Protein 1YN3 (pdb70)

Nearest PDB structures (foldseek):
  1yn3-assembly2_B  TM=1.005E+00  e=3.819E-18  Staphylococcus aureus
  8d7k-assembly4_K  TM=9.536E-01  e=2.799E-15  Staphylococcus aureus subsp. aureus Mu50
  9atk-assembly1_C  TM=9.384E-01  e=5.227E-13  Staphylococcus aureus subsp. aureus Mu50
  9asx-assembly1_C  TM=9.228E-01  e=2.310E-12  Staphylococcus aureus subsp. aureus Mu50
  8g25-assembly2_D  TM=9.488E-01  e=4.785E-11  Staphylococcus aureus subsp. aureus Mu50

CATH classification: 3.10.20.120

Foldseek 3Di:
DDWAWEWEAEPVDDDIDIGTFDDDAFFWDFVVRVLVSVQVCCCVVPVQHPVNLCVFPFWWKKWAFPVGDIDIGTSVDPDGDPGTDTPNRTHHMYIYTD/DDWAWEWEAEVPDPDIDIGTFDDDAFDKAFVVRVLVSVQVCCCVVPVQHVVNLVVFPFWWKKWAFPVGDIDIGTSVDPDGDPDIDTPNRTHHMYIYTD

InterPro domains:
  IPR005298 MAP domain [PF03642] (51-138)
  IPR005298 MAP domain [PF03642] (160-247)
  IPR005298 MAP domain [PF03642] (269-356)
  IPR005298 MAP domain [PF03642] (374-461)
  IPR005298 MAP domain [PS51223] (45-153)
  IPR005298 MAP domain [PS51223] (154-263)
  IPR005298 MAP domain [PS51223] (264-372)
  IPR005298 MAP domain [PS51223] (373-476)

Solvent-accessible surface area: 11565 Å² total; per-residue (Å²): 70,30,83,4,57,7,43,0,51,22,127,72,43,120,132,69,31,144,47,81,10,87,10,94,142,105,82,100,14,28,4,112,77,0,13,42,67,0,44,68,20,0,96,87,49,76,49,17,44,58,78,57,3,153,143,9,188,108,0,54,0,14,0,29,26,134,121,67,75,144,80,79,26,79,5,95,43,57,156,74,61,110,56,114,18,32,1,32,74,6,128,26,0,54,0,43,10,68,75,30,84,4,57,7,41,1,53,26,111,77,52,113,138,72,31,143,47,82,10,94,10,95,135,104,80,98,16,30,8,112,76,0,11,43,66,0,44,67,19,0,95,87,50,80,48,17,46,65,76,57,3,155,143,18,188,83,0,62,0,16,0,31,24,135,123,70,76,139,74,75,28,78,6,95,42,56,154,73,62,104,92,115,21,29,2,32,74,6,128,27,1,54,0,39,10,82

Radius of gyration: 40.68 Å; Cα contacts (8 Å, |Δi|>4): 353; chains: 2; bounding box: 58×44×102 Å

Structure (mmCIF, N/CA/C/O backbone):
data_1YN3
#
_entry.id   1YN3
#
_cell.length_a   64.116
_cell.length_b   64.116
_cell.length_c   141.706
_cell.angle_alpha   90
_cell.angle_beta   90
_cell.angle_gamma   120
#
_symmetry.space_group_name_H-M   'H 3'
#
loop_
_entity.id
_entity.type
_entity.pdbx_description
1 polymer 'truncated cell surface protein map-w'
2 water water
#
loop_
_atom_site.group_PDB
_atom_site.id
_atom_site.type_symbol
_atom_site.label_atom_id
_atom_site.label_alt_id
_atom_site.label_comp_id
_atom_site.label_asym_id
_atom_site.label_entity_id
_atom_site.label_seq_id
_atom_site.pdbx_PDB_ins_code
_atom_site.Cartn_x
_atom_site.Cartn_y
_atom_site.Cartn_z
_atom_site.occupancy
_atom_site.B_iso_or_equiv
_atom_site.auth_seq_id
_atom_site.auth_comp_id
_atom_site.auth_asym_id
_atom_site.auth_atom_id
_atom_site.pdbx_PDB_model_num
ATOM 1 N N . GLY A 1 1 ? 40.348 -0.389 4.786 1.00 17.68 157 GLY A N 1
ATOM 2 C CA . GLY A 1 1 ? 41.476 -1.319 4.504 1.00 15.40 157 GLY A CA 1
ATOM 3 C C . GLY A 1 1 ? 42.725 -0.956 5.283 1.00 16.10 157 GLY A C 1
ATOM 4 O O . GLY A 1 1 ? 43.138 -1.674 6.198 1.00 15.91 157 GLY A O 1
ATOM 5 N N . SER A 1 2 ? 43.337 0.162 4.911 1.00 13.33 158 SE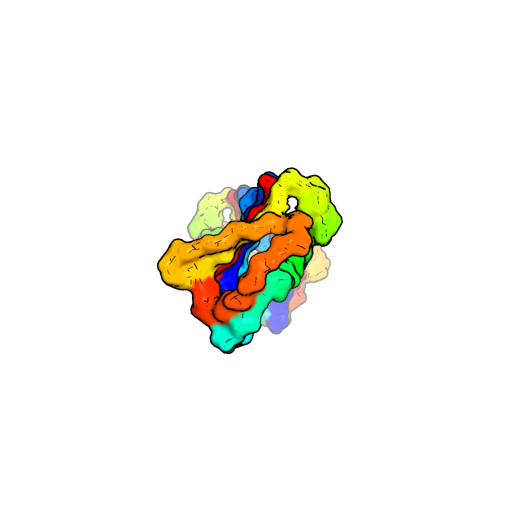R A N 1
ATOM 6 C CA . SER A 1 2 ? 44.533 0.636 5.582 1.00 14.31 158 SER A CA 1
ATOM 7 C C . SER A 1 2 ? 44.396 2.123 5.848 1.00 12.73 158 SER A C 1
ATOM 8 O O . SER A 1 2 ? 43.710 2.845 5.122 1.00 13.21 158 SER A O 1
ATOM 11 N N . THR A 1 3 ? 45.066 2.572 6.896 1.00 12.75 159 THR A N 1
ATOM 12 C CA . THR A 1 3 ? 45.033 3.961 7.303 1.00 13.49 159 THR A CA 1
ATOM 13 C C . THR A 1 3 ? 46.347 4.662 6.946 1.00 11.98 159 THR A C 1
ATOM 14 O O . THR A 1 3 ? 47.424 4.180 7.285 1.00 12.73 159 THR A O 1
ATOM 18 N N . VAL A 1 4 ? 46.253 5.793 6.250 1.00 8.96 160 VAL A N 1
ATOM 19 C CA . VAL A 1 4 ? 47.436 6.560 5.860 1.00 8.03 160 VAL A CA 1
ATOM 20 C C . VAL A 1 4 ? 47.397 7.914 6.560 1.00 7.98 160 VAL A C 1
ATOM 21 O O . VAL A 1 4 ? 46.494 8.723 6.330 1.00 7.58 160 VAL A O 1
ATOM 25 N N . PRO A 1 5 ? 48.385 8.181 7.427 1.00 6.74 161 PRO A N 1
ATOM 26 C CA . PRO A 1 5 ? 48.405 9.456 8.143 1.00 8.32 161 PRO A CA 1
ATOM 27 C C . PRO A 1 5 ? 48.756 10.629 7.238 1.00 7.09 161 PRO A C 1
ATOM 28 O O . PRO A 1 5 ? 49.546 10.490 6.305 1.00 8.01 161 PRO A O 1
ATOM 32 N N . TYR A 1 6 ? 48.147 11.781 7.498 1.00 7.06 162 TYR A N 1
ATOM 33 C CA . TYR A 1 6 ? 48.429 12.961 6.695 1.00 8.09 162 TYR A CA 1
ATOM 34 C C . TYR A 1 6 ? 48.340 14.233 7.509 1.00 7.65 162 TYR A C 1
ATOM 35 O O . TYR A 1 6 ? 47.722 14.271 8.577 1.00 8.07 162 TYR A O 1
ATOM 44 N N . THR A 1 7 ? 48.986 15.269 6.994 1.00 8.35 163 THR A N 1
ATOM 45 C CA . THR A 1 7 ? 48.953 16.574 7.620 1.00 8.45 163 THR A CA 1
ATOM 46 C C . THR A 1 7 ? 48.526 17.576 6.566 1.00 8.21 163 THR A C 1
ATOM 47 O O . THR A 1 7 ? 48.693 17.343 5.364 1.00 8.38 163 THR A O 1
ATOM 51 N N . ILE A 1 8 ? 47.943 18.674 7.019 1.00 9.61 164 ILE A N 1
ATOM 52 C CA . ILE A 1 8 ? 47.568 19.753 6.125 1.00 9.01 164 ILE A CA 1
ATOM 53 C C . ILE A 1 8 ? 48.142 20.987 6.792 1.00 9.33 164 ILE A C 1
ATOM 54 O O . ILE A 1 8 ? 47.825 21.285 7.949 1.00 9.40 164 ILE A O 1
ATOM 59 N N . THR A 1 9 ? 49.015 21.675 6.070 1.00 11.82 165 THR A N 1
ATOM 60 C CA . THR A 1 9 ? 49.647 22.883 6.563 1.00 14.01 165 THR A CA 1
ATOM 61 C C . THR A 1 9 ? 49.252 24.017 5.630 1.00 15.49 165 THR A C 1
ATOM 62 O O . THR A 1 9 ? 49.364 23.894 4.409 1.00 14.78 165 THR A O 1
ATOM 66 N N . VAL A 1 10 ? 48.771 25.112 6.205 1.00 17.45 166 VAL A N 1
ATOM 67 C CA . VAL A 1 10 ? 48.364 26.268 5.421 1.00 21.06 166 VAL A CA 1
ATOM 68 C C . VAL A 1 10 ? 49.047 27.482 6.033 1.00 24.15 166 VAL A C 1
ATOM 69 O O . VAL A 1 10 ? 48.999 27.677 7.247 1.00 24.97 166 VAL A O 1
ATOM 73 N N . ASN A 1 11 ? 49.695 28.291 5.201 1.00 27.72 167 ASN A N 1
ATOM 74 C CA . ASN A 1 11 ? 50.394 29.474 5.698 1.00 31.34 167 ASN A CA 1
ATOM 75 C C . ASN A 1 11 ? 49.443 30.422 6.423 1.00 33.24 167 ASN A C 1
ATOM 76 O O . ASN A 1 11 ? 49.879 31.260 7.214 1.00 34.82 167 ASN A O 1
ATOM 81 N N . GLY A 1 12 ? 48.146 30.280 6.165 1.00 34.77 168 GLY A N 1
ATOM 82 C CA . GLY A 1 12 ? 47.173 31.142 6.813 1.00 35.64 168 GLY A CA 1
ATOM 83 C C . GLY A 1 12 ? 46.583 30.563 8.089 1.00 36.23 168 GLY A C 1
ATOM 84 O O . GLY A 1 12 ? 45.487 30.945 8.497 1.00 37.34 168 GLY A O 1
ATOM 85 N N . THR A 1 13 ? 47.303 29.646 8.729 1.00 36.29 169 THR A N 1
ATOM 86 C CA . THR A 1 13 ? 46.825 29.031 9.965 1.00 35.44 169 THR A CA 1
ATOM 87 C C . THR A 1 13 ? 47.949 28.372 10.767 1.00 34.47 169 THR A C 1
ATOM 88 O O . THR A 1 13 ? 48.739 27.594 10.234 1.00 33.92 169 THR A O 1
ATOM 92 N N . SER A 1 14 ? 48.014 28.696 12.055 1.00 33.13 170 SER A N 1
ATOM 93 C CA . SER A 1 14 ? 49.041 28.152 12.938 1.00 32.16 170 SER A CA 1
ATOM 94 C C . SER A 1 14 ? 48.829 26.671 13.240 1.00 30.20 170 SER A C 1
ATOM 95 O O . SER A 1 14 ? 49.776 25.884 13.213 1.00 30.35 170 SER A O 1
ATOM 98 N N . GLN A 1 15 ? 47.587 26.298 13.529 1.00 28.35 171 GLN A N 1
ATOM 99 C CA . GLN A 1 15 ? 47.264 24.915 13.853 1.00 26.45 171 GLN A CA 1
ATOM 100 C C . GLN A 1 15 ? 47.142 24.049 12.606 1.00 23.92 171 GLN A C 1
ATOM 101 O O . GLN A 1 15 ? 46.329 24.321 11.730 1.00 23.70 171 GLN A O 1
ATOM 107 N N . ASN A 1 16 ? 47.948 22.995 12.542 1.00 21.19 172 ASN A N 1
ATOM 108 C CA . ASN A 1 16 ? 47.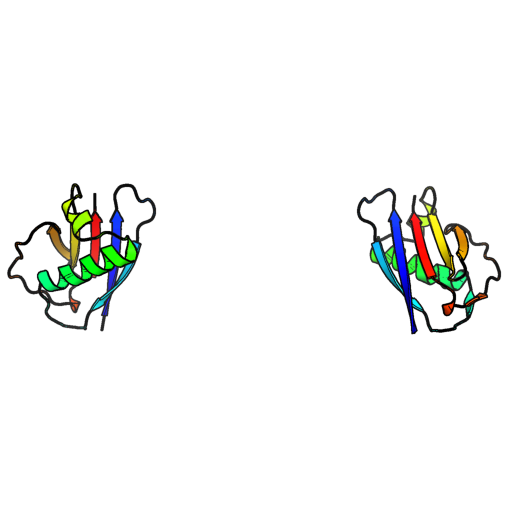924 22.081 11.404 1.00 18.94 172 ASN A CA 1
ATOM 109 C C . ASN A 1 16 ? 46.959 20.924 11.630 1.00 17.46 172 ASN A C 1
ATOM 110 O O . ASN A 1 16 ? 46.636 20.578 12.767 1.00 18.53 172 ASN A O 1
ATOM 115 N N . ILE A 1 17 ? 46.504 20.331 10.532 1.00 12.36 173 ILE A N 1
ATOM 116 C CA . ILE A 1 17 ? 45.604 19.184 10.580 1.00 11.23 173 ILE A CA 1
ATOM 117 C C . ILE A 1 17 ? 46.468 17.927 10.642 1.00 9.21 173 ILE A C 1
ATOM 118 O O . ILE A 1 17 ? 47.500 17.845 9.984 1.00 9.13 173 ILE A O 1
ATOM 123 N N . LEU A 1 18 ? 46.052 16.967 11.460 1.00 9.54 174 LEU A N 1
ATOM 124 C CA . LEU A 1 18 ? 46.750 15.692 11.607 1.00 8.36 174 LEU A CA 1
ATOM 125 C C . LEU A 1 18 ? 45.646 14.649 11.689 1.00 8.04 174 LEU A C 1
ATOM 126 O O . LEU A 1 18 ? 44.893 14.604 12.666 1.00 8.62 174 LEU A O 1
ATOM 131 N N . SER A 1 19 ? 45.544 13.815 10.660 1.00 8.74 175 SER A N 1
ATOM 132 C CA . SER A 1 19 ? 44.487 12.818 10.611 1.00 8.54 175 SER A CA 1
ATOM 133 C C . SER A 1 19 ? 44.893 11.610 9.774 1.00 7.56 175 SER A C 1
ATOM 134 O O . SER A 1 19 ? 46.066 11.416 9.475 1.00 7.86 175 SER A O 1
ATOM 137 N N . ASN A 1 20 ? 43.908 10.797 9.411 1.00 7.84 176 ASN A N 1
ATOM 138 C CA . ASN A 1 20 ? 44.141 9.602 8.612 1.00 8.60 176 ASN A CA 1
ATOM 139 C C . ASN A 1 20 ? 43.184 9.485 7.436 1.00 9.22 176 ASN A C 1
ATOM 140 O O . ASN A 1 20 ? 41.994 9.791 7.558 1.00 8.93 176 ASN A O 1
ATOM 145 N N . LEU A 1 21 ? 43.725 9.032 6.308 1.00 8.89 177 LEU A N 1
ATOM 146 C CA . LEU A 1 21 ? 42.957 8.794 5.093 1.00 9.20 177 LEU A CA 1
ATOM 147 C C . LEU A 1 21 ? 42.790 7.287 5.033 1.00 8.98 177 LEU A C 1
ATOM 148 O O . LEU A 1 21 ? 43.693 6.549 5.420 1.00 13.45 177 LEU A O 1
ATOM 153 N N . THR A 1 22 ? 41.646 6.822 4.550 1.00 8.62 178 THR A N 1
ATOM 154 C CA . THR A 1 22 ? 41.414 5.390 4.437 1.00 8.79 178 THR A CA 1
ATOM 155 C C . THR A 1 22 ? 41.517 4.951 2.987 1.00 8.16 178 THR A C 1
ATOM 156 O O . THR A 1 22 ? 40.969 5.601 2.096 1.00 9.63 178 THR A O 1
ATOM 160 N N . PHE A 1 23 ? 42.243 3.860 2.762 1.00 8.16 179 PHE A N 1
ATOM 161 C CA . PHE A 1 23 ? 42.406 3.285 1.431 1.00 9.16 179 PHE A CA 1
ATOM 162 C C . PHE A 1 23 ? 42.069 1.805 1.512 1.00 10.08 179 PHE A C 1
ATOM 163 O O . PHE A 1 23 ? 42.098 1.212 2.591 1.00 9.89 179 PHE A O 1
ATOM 171 N N . ASN A 1 24 ? 41.736 1.209 0.373 1.00 11.39 180 ASN A N 1
ATOM 172 C CA . ASN A 1 24 ? 41.483 -0.222 0.336 1.00 12.04 180 ASN A CA 1
ATOM 173 C C . ASN A 1 24 ? 42.893 -0.802 0.351 1.00 12.17 180 ASN A C 1
ATOM 174 O O . ASN A 1 24 ? 43.799 -0.248 -0.273 1.00 14.01 180 ASN A O 1
ATOM 179 N N . LYS A 1 25 ? 43.089 -1.902 1.065 1.00 13.10 181 LYS A N 1
ATOM 180 C CA . LYS A 1 25 ? 44.406 -2.513 1.151 1.00 14.22 181 LYS A CA 1
ATOM 181 C C . LYS A 1 25 ? 44.855 -3.118 -0.178 1.00 13.74 181 LYS A C 1
ATOM 182 O O . LYS A 1 25 ? 44.059 -3.721 -0.900 1.00 14.96 181 LYS A O 1
ATOM 188 N N . ASN A 1 26 ? 46.131 -2.928 -0.504 1.00 14.28 182 ASN A N 1
ATOM 189 C CA . ASN A 1 26 ? 46.721 -3.477 -1.722 1.00 15.64 182 ASN A CA 1
ATOM 190 C C . ASN A 1 26 ? 45.933 -3.185 -3.003 1.00 15.48 182 ASN A C 1
ATOM 191 O O . ASN A 1 26 ? 45.684 -4.081 -3.811 1.00 17.63 182 ASN A O 1
ATOM 196 N N . GLN A 1 27 ? 45.549 -1.928 -3.193 1.00 12.89 183 GLN A N 1
ATOM 197 C CA . GLN A 1 27 ? 44.800 -1.542 -4.383 1.00 12.72 183 GLN A CA 1
ATOM 198 C C . GLN A 1 27 ? 45.581 -0.542 -5.219 1.00 11.87 183 GLN A C 1
ATOM 199 O O . GLN A 1 27 ? 46.148 0.415 -4.695 1.00 11.66 183 GLN A O 1
ATOM 205 N N . ASN A 1 28 ? 45.617 -0.770 -6.525 1.00 12.23 184 ASN A N 1
ATOM 206 C CA . ASN A 1 28 ? 46.318 0.138 -7.411 1.00 11.88 184 ASN A CA 1
ATOM 207 C C . ASN A 1 28 ? 45.422 1.334 -7.684 1.00 12.92 184 ASN A C 1
ATOM 208 O O . ASN A 1 28 ? 44.246 1.176 -8.020 1.00 14.32 184 ASN A O 1
ATOM 213 N N . ILE A 1 29 ? 45.977 2.529 -7.516 1.00 10.13 185 ILE A N 1
ATOM 214 C CA . ILE A 1 29 ? 45.229 3.759 -7.739 1.00 11.70 185 ILE A CA 1
ATOM 215 C C . ILE A 1 29 ? 46.044 4.730 -8.577 1.00 10.50 185 ILE A C 1
ATOM 216 O O . ILE A 1 29 ? 47.270 4.649 -8.631 1.00 11.12 185 ILE A O 1
ATOM 221 N N . SER A 1 30 ? 45.359 5.655 -9.234 1.00 10.61 186 SER A N 1
ATOM 222 C CA . SER A 1 30 ? 46.039 6.640 -10.061 1.00 10.19 186 SER A CA 1
ATOM 223 C C . SER A 1 30 ? 46.252 7.911 -9.255 1.00 9.65 186 SER A C 1
ATOM 224 O O . SER A 1 30 ? 45.701 8.063 -8.158 1.00 10.06 186 SER A O 1
ATOM 227 N N . TYR A 1 31 ? 47.052 8.828 -9.791 1.00 10.48 187 TYR A N 1
ATOM 228 C CA . TYR A 1 31 ? 47.266 10.085 -9.098 1.00 9.87 187 TYR A CA 1
ATOM 229 C C . TYR A 1 31 ? 46.009 10.936 -9.203 1.00 11.03 187 TYR A C 1
ATOM 230 O O . TYR A 1 31 ? 45.790 11.824 -8.378 1.00 10.05 187 TYR A O 1
ATOM 239 N N . LYS A 1 32 ? 45.170 10.665 -10.202 1.00 11.13 188 LYS A N 1
ATOM 240 C CA . LYS A 1 32 ? 43.921 11.403 -10.317 1.00 12.51 188 LYS A CA 1
ATOM 241 C C . LYS A 1 32 ? 43.040 10.933 -9.154 1.00 11.71 188 LYS A C 1
ATOM 242 O O . LYS A 1 32 ? 42.338 11.733 -8.530 1.00 12.50 188 LYS A O 1
ATOM 248 N N . ASP A 1 33 ? 43.088 9.635 -8.852 1.00 11.62 189 ASP A N 1
ATOM 249 C CA . ASP A 1 33 ? 42.309 9.097 -7.733 1.00 11.49 189 ASP A CA 1
ATOM 250 C C . ASP A 1 33 ? 42.782 9.740 -6.436 1.00 10.92 189 ASP A C 1
ATOM 251 O O . ASP A 1 33 ? 41.980 10.211 -5.623 1.00 11.02 189 ASP A O 1
ATOM 256 N N . LEU A 1 34 ? 44.097 9.740 -6.240 1.00 10.23 190 LEU A N 1
ATOM 257 C CA . LEU A 1 34 ? 44.676 10.306 -5.033 1.00 9.61 190 LEU A CA 1
ATOM 258 C C . LEU A 1 34 ? 44.300 11.778 -4.887 1.00 9.49 190 LEU A C 1
ATOM 259 O O . LEU A 1 34 ? 44.045 12.246 -3.775 1.00 10.81 190 LEU A O 1
ATOM 264 N N . GLU A 1 35 ? 44.257 12.502 -6.004 1.00 9.87 191 GLU A N 1
ATOM 265 C CA . GLU A 1 35 ? 43.880 13.912 -5.977 1.00 9.58 191 GLU A CA 1
ATOM 266 C C . GLU A 1 35 ? 42.492 14.091 -5.3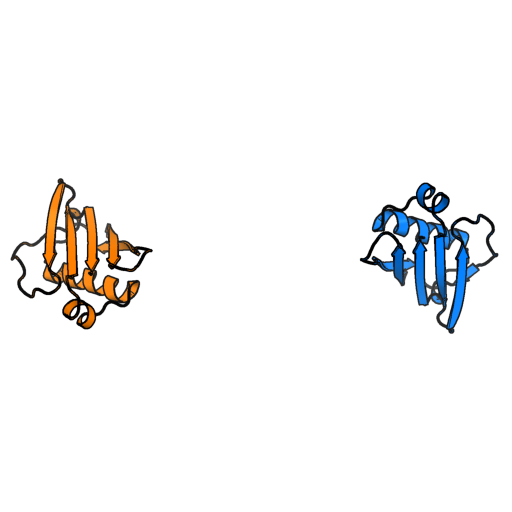67 1.00 8.75 191 GLU A C 1
ATOM 267 O O . GLU A 1 35 ? 42.282 14.995 -4.567 1.00 8.93 191 GLU A O 1
ATOM 273 N N . GLY A 1 36 ? 41.550 13.239 -5.759 1.00 8.46 192 GLY A N 1
ATOM 274 C CA . GLY A 1 36 ? 40.197 13.341 -5.239 1.00 7.60 192 GLY A CA 1
ATOM 275 C C . GLY A 1 36 ? 40.138 13.186 -3.733 1.00 7.52 192 GLY A C 1
ATOM 276 O O . GLY A 1 36 ? 39.376 13.876 -3.056 1.00 8.53 192 GLY A O 1
ATOM 277 N N . LYS A 1 37 ? 40.937 12.266 -3.206 1.00 7.30 193 LYS A N 1
ATOM 278 C CA . LYS A 1 37 ? 40.962 12.037 -1.775 1.00 7.31 193 LYS A CA 1
ATOM 279 C C . LYS A 1 37 ? 41.622 13.215 -1.065 1.00 6.83 193 LYS A C 1
ATOM 280 O O . LYS A 1 37 ? 41.134 13.670 -0.034 1.00 8.26 193 LYS A O 1
ATOM 286 N N . VAL A 1 38 ? 42.718 13.717 -1.622 1.00 6.69 194 VAL A N 1
ATOM 287 C CA . VAL A 1 38 ? 43.413 14.857 -1.038 1.00 7.22 194 VAL A CA 1
ATOM 288 C C . VAL A 1 38 ? 42.530 16.108 -1.057 1.00 7.47 194 VAL A C 1
ATOM 289 O O . VAL A 1 38 ? 42.422 16.816 -0.054 1.00 7.46 194 VAL A O 1
ATOM 293 N N . LYS A 1 39 ? 41.898 16.383 -2.192 1.00 8.10 195 LYS A N 1
ATOM 294 C CA . LYS A 1 39 ? 41.038 17.557 -2.283 1.00 7.88 195 LYS A CA 1
ATOM 295 C C . LYS A 1 39 ? 39.856 17.476 -1.320 1.00 8.44 195 LYS A C 1
ATOM 296 O O . LYS A 1 39 ? 39.427 18.488 -0.772 1.00 8.98 195 LYS A O 1
ATOM 302 N N . SER A 1 40 ? 39.336 16.273 -1.099 1.00 8.14 196 SER A N 1
ATOM 303 C CA . SER A 1 40 ? 38.208 16.116 -0.193 1.00 8.46 196 SER A CA 1
ATOM 304 C C . SER A 1 40 ? 38.564 16.501 1.242 1.00 8.22 196 SER A C 1
ATOM 305 O O . SER A 1 40 ? 37.821 17.244 1.889 1.00 8.54 196 SER A O 1
ATOM 308 N N . VAL A 1 41 ? 39.692 16.013 1.754 1.00 7.93 197 VAL A N 1
ATOM 309 C CA . VAL A 1 41 ? 40.050 16.356 3.124 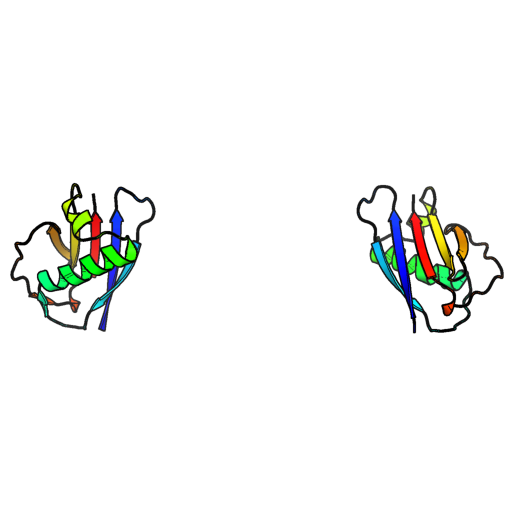1.00 8.04 197 VAL A CA 1
ATOM 310 C C . VAL A 1 41 ? 40.474 17.820 3.245 1.00 8.54 197 VAL A C 1
ATOM 311 O O . VAL A 1 41 ? 40.340 18.415 4.304 1.00 9.07 197 VAL A O 1
ATOM 315 N N . LEU A 1 42 ? 40.972 18.408 2.163 1.00 7.55 198 LEU A N 1
ATOM 316 C CA . LEU A 1 42 ? 41.338 19.820 2.199 1.00 7.94 198 LEU A CA 1
ATOM 317 C C . LEU A 1 42 ? 40.077 20.648 2.420 1.00 8.03 198 LEU A C 1
ATOM 318 O O . LEU A 1 42 ? 40.072 21.594 3.214 1.00 9.12 198 LEU A O 1
ATOM 323 N N . GLU A 1 43 ? 39.004 20.284 1.727 1.00 8.21 199 GLU A N 1
ATOM 324 C CA . GLU A 1 43 ? 37.756 21.022 1.872 1.00 9.25 199 GLU A CA 1
ATOM 325 C C . GLU A 1 43 ? 37.061 20.732 3.202 1.00 10.84 199 GLU A C 1
ATOM 326 O O . GLU A 1 43 ? 36.580 21.648 3.868 1.00 11.98 199 GLU A O 1
ATOM 332 N N . SER A 1 44 ? 37.025 19.465 3.605 1.00 10.80 200 SER A N 1
ATOM 333 C CA . SER A 1 44 ? 36.367 19.094 4.858 1.00 12.91 200 SER A CA 1
ATOM 334 C C . SER A 1 44 ? 37.069 19.593 6.116 1.00 14.13 200 SER A C 1
ATOM 335 O O . SER A 1 44 ? 36.415 20.059 7.049 1.00 15.29 200 SER A O 1
ATOM 338 N N . ASN A 1 45 ? 38.395 19.491 6.146 1.00 12.94 201 ASN A N 1
ATOM 339 C CA . ASN A 1 45 ? 39.165 19.896 7.319 1.00 13.76 201 ASN A CA 1
ATOM 340 C C . ASN A 1 45 ? 39.549 21.364 7.393 1.00 14.50 201 ASN A C 1
ATOM 341 O O . ASN A 1 45 ? 39.635 21.927 8.482 1.00 15.59 201 ASN A O 1
ATOM 346 N N . ARG A 1 46 ? 39.794 21.985 6.245 1.00 12.57 202 ARG A N 1
ATOM 347 C CA . ARG A 1 46 ? 40.207 23.381 6.233 1.00 13.57 202 ARG A CA 1
ATOM 348 C C . ARG A 1 46 ? 39.350 24.315 5.390 1.00 13.53 202 ARG A C 1
ATOM 349 O O . ARG A 1 46 ? 39.671 25.494 5.260 1.00 15.75 202 ARG A O 1
ATOM 357 N N . GLY A 1 47 ? 38.264 23.799 4.823 1.00 11.94 203 GLY A N 1
ATOM 358 C CA . GLY A 1 47 ? 37.400 24.639 4.012 1.00 11.39 203 GLY A CA 1
ATOM 359 C C . GLY A 1 47 ? 38.068 25.145 2.747 1.00 10.96 203 GLY A C 1
ATOM 360 O O . GLY A 1 47 ? 37.631 26.134 2.159 1.00 12.26 203 GLY A O 1
ATOM 361 N N . ILE A 1 48 ? 39.131 24.468 2.326 1.00 10.28 204 ILE A N 1
ATOM 362 C CA . ILE A 1 48 ? 39.851 24.853 1.112 1.00 10.80 204 ILE A CA 1
ATOM 363 C C . ILE A 1 48 ? 39.212 24.162 -0.100 1.00 10.40 204 ILE A C 1
ATOM 364 O O . ILE A 1 48 ? 39.306 22.941 -0.242 1.00 11.09 204 ILE A O 1
ATOM 369 N N . THR A 1 49 ? 38.579 24.958 -0.962 1.00 9.78 205 THR A N 1
ATOM 370 C CA . THR A 1 49 ? 37.861 24.470 -2.145 1.00 10.48 205 THR A CA 1
ATOM 371 C C . THR A 1 49 ? 38.702 24.456 -3.403 1.00 10.04 205 THR A C 1
ATOM 372 O O . THR A 1 49 ? 39.822 24.883 -3.418 1.00 11.31 205 THR A O 1
ATOM 376 N N . ASP A 1 50 ? 38.167 23.954 -4.500 1.00 11.31 206 ASP A N 1
ATOM 377 C CA . ASP A 1 50 ? 38.992 23.966 -5.682 1.00 12.90 206 ASP A CA 1
ATOM 378 C C . ASP A 1 50 ? 39.266 25.398 -6.075 1.00 12.89 206 ASP A C 1
ATOM 379 O O . ASP A 1 50 ? 40.365 25.674 -6.545 1.00 13.50 206 ASP A O 1
ATOM 384 N N . VAL A 1 51 ? 38.318 26.304 -5.820 1.00 12.02 207 VAL A N 1
ATOM 385 C CA . VAL A 1 51 ? 38.519 27.733 -6.082 1.00 12.04 207 VAL A CA 1
ATOM 386 C C . VAL A 1 51 ? 39.707 28.284 -5.269 1.00 10.05 207 VAL A C 1
ATOM 387 O O . VAL A 1 51 ? 40.536 29.040 -5.783 1.00 11.37 207 VAL A O 1
ATOM 391 N N . ASP A 1 52 ? 39.781 27.913 -3.994 1.00 10.41 208 ASP A N 1
ATOM 392 C CA . ASP A 1 52 ? 40.872 28.377 -3.145 1.00 9.51 208 ASP A CA 1
ATOM 393 C C . ASP A 1 52 ? 42.221 27.852 -3.633 1.00 8.98 208 ASP A C 1
ATOM 394 O O . ASP A 1 52 ? 43.223 28.564 -3.581 1.00 10.47 208 ASP A O 1
ATOM 399 N N . LEU A 1 53 ? 42.251 26.608 -4.103 1.00 9.98 209 LEU A N 1
ATOM 400 C CA . LEU A 1 53 ? 43.497 26.035 -4.611 1.00 11.06 209 LEU A CA 1
ATOM 401 C C . LEU A 1 53 ? 43.981 26.851 -5.806 1.00 11.56 209 LEU A C 1
ATOM 402 O O . LEU A 1 53 ? 45.173 27.144 -5.921 1.00 11.63 209 LEU A O 1
ATOM 407 N N . ARG A 1 54 ? 43.058 27.221 -6.690 1.00 10.67 210 ARG A N 1
ATOM 408 C CA . ARG A 1 54 ? 43.409 28.021 -7.861 1.00 11.80 210 ARG A CA 1
ATOM 409 C C . ARG A 1 54 ? 43.878 29.425 -7.473 1.00 12.40 210 ARG A C 1
ATOM 410 O O . ARG A 1 54 ? 44.767 29.986 -8.114 1.00 12.48 210 ARG A O 1
ATOM 418 N N . LEU A 1 55 ? 43.280 29.985 -6.423 1.00 11.27 211 LEU A N 1
ATOM 419 C CA . LEU A 1 55 ? 43.629 31.329 -5.961 1.00 10.16 211 LEU A CA 1
ATOM 420 C C . LEU A 1 55 ? 44.873 31.375 -5.086 1.00 9.83 211 LEU A C 1
ATOM 421 O O . LEU A 1 55 ? 45.384 32.453 -4.782 1.00 11.68 211 LEU A O 1
ATOM 426 N N . SER A 1 56 ? 45.366 30.211 -4.685 1.00 9.45 212 SER A N 1
ATOM 427 C CA . SER A 1 56 ? 46.542 30.146 -3.831 1.00 10.43 212 SER A CA 1
ATOM 428 C C . SER A 1 56 ? 47.819 30.475 -4.595 1.00 10.38 212 SER A C 1
ATOM 429 O O . SER A 1 56 ? 47.831 30.477 -5.823 1.00 11.98 212 SER A O 1
ATOM 432 N N . LYS A 1 57 ? 48.888 30.767 -3.863 1.00 12.18 213 LYS A N 1
ATOM 433 C CA . LYS A 1 57 ? 50.176 31.042 -4.483 1.00 14.30 213 LYS A CA 1
ATOM 434 C C . LYS A 1 57 ? 50.762 29.693 -4.903 1.00 14.40 213 LYS A C 1
ATOM 435 O O . LYS A 1 57 ? 51.310 29.548 -5.995 1.00 15.06 213 LYS A O 1
ATOM 441 N N . GLN A 1 58 ? 50.624 28.701 -4.029 1.00 14.25 214 GLN A N 1
ATOM 442 C CA . GLN A 1 58 ? 51.113 27.356 -4.302 1.00 15.53 214 GLN A CA 1
ATOM 443 C C . GLN A 1 58 ? 50.322 26.336 -3.488 1.00 12.58 214 GLN A C 1
ATOM 444 O O . GLN A 1 58 ? 50.109 26.517 -2.290 1.00 14.38 214 GLN A O 1
ATOM 450 N N . ALA A 1 59 ? 49.879 25.272 -4.148 1.00 11.52 215 ALA A N 1
ATOM 451 C CA . ALA A 1 59 ? 49.123 24.207 -3.494 1.00 11.55 215 ALA A CA 1
ATOM 452 C C . ALA A 1 59 ? 49.726 22.893 -3.960 1.00 9.65 215 ALA A C 1
ATOM 453 O O . ALA A 1 59 ? 49.786 22.618 -5.156 1.00 9.28 215 ALA A O 1
ATOM 455 N N . LYS A 1 60 ? 50.161 22.071 -3.014 1.00 8.20 216 LYS A N 1
ATOM 456 C CA . LYS A 1 60 ? 50.794 20.810 -3.363 1.00 9.31 216 LYS A CA 1
ATOM 457 C C . LYS A 1 60 ? 50.633 19.773 -2.266 1.00 8.13 216 LYS A C 1
ATOM 458 O O . LYS A 1 60 ? 50.161 20.067 -1.168 1.00 8.22 216 LYS A O 1
ATOM 464 N N . TYR A 1 61 ? 51.012 18.543 -2.584 1.00 8.30 217 TYR A N 1
ATOM 465 C CA . TYR A 1 61 ? 51.014 17.489 -1.592 1.00 8.87 217 TYR A CA 1
ATOM 466 C C . TYR A 1 61 ? 52.152 16.552 -1.942 1.00 8.85 217 TYR A C 1
ATOM 467 O O . TYR A 1 61 ? 52.536 16.419 -3.107 1.00 9.69 217 TYR A O 1
ATOM 476 N N . THR A 1 62 ? 52.722 15.949 -0.909 1.00 9.12 218 THR A N 1
ATOM 477 C CA . THR A 1 62 ? 53.829 15.030 -1.070 1.00 9.86 218 THR A CA 1
ATOM 478 C C . THR A 1 62 ? 53.411 13.657 -0.575 1.00 10.38 218 THR A C 1
ATOM 479 O O . THR A 1 62 ? 52.897 13.518 0.537 1.00 10.70 218 THR A O 1
ATOM 483 N N . VAL A 1 63 ? 53.599 12.649 -1.414 1.00 9.83 219 VAL A N 1
ATOM 484 C CA . VAL A 1 63 ? 53.282 11.286 -1.027 1.00 9.86 219 VAL A CA 1
ATOM 485 C C . VAL A 1 63 ? 54.602 10.630 -0.668 1.00 8.81 219 VAL A C 1
ATOM 486 O O . VAL A 1 63 ? 55.522 10.567 -1.488 1.00 10.50 219 VAL A O 1
ATOM 490 N N . ASN A 1 64 ? 54.705 10.166 0.569 1.00 8.62 220 ASN A N 1
ATOM 491 C CA . ASN A 1 64 ? 55.911 9.502 1.036 1.00 9.64 220 ASN A CA 1
ATOM 492 C C . ASN A 1 64 ? 55.649 8.008 0.969 1.00 9.13 220 ASN A C 1
ATOM 493 O O . ASN A 1 64 ? 54.633 7.530 1.478 1.00 9.50 220 ASN A O 1
ATOM 498 N N . PHE A 1 65 ? 56.551 7.274 0.325 1.00 10.16 221 PHE A N 1
ATOM 499 C CA . PHE A 1 65 ? 56.396 5.833 0.190 1.00 9.59 221 PHE A CA 1
ATOM 500 C C . PHE A 1 65 ? 57.206 5.092 1.240 1.00 9.72 221 PHE A C 1
ATOM 501 O O . PHE A 1 65 ? 58.185 5.617 1.772 1.00 11.29 221 PHE A O 1
ATOM 509 N N . LYS A 1 66 ? 56.790 3.869 1.535 1.00 10.43 222 LYS A N 1
ATOM 510 C CA . LYS A 1 66 ? 57.459 3.064 2.546 1.00 10.19 222 LYS A CA 1
ATOM 511 C C . LYS A 1 66 ? 58.930 2.785 2.267 1.00 12.34 222 LYS A C 1
ATOM 512 O O . LYS A 1 66 ? 59.713 2.621 3.205 1.00 13.25 222 LYS A O 1
ATOM 518 N N . ASN A 1 67 ? 59.320 2.740 0.995 1.00 11.94 223 ASN A N 1
ATOM 519 C CA . ASN A 1 67 ? 60.716 2.463 0.670 1.00 12.72 223 ASN A CA 1
ATOM 520 C C . ASN A 1 67 ? 61.616 3.692 0.709 1.00 13.17 223 ASN A C 1
ATOM 521 O O . ASN A 1 67 ? 62.762 3.642 0.262 1.00 14.71 223 ASN A O 1
ATOM 526 N N . GLY A 1 68 ? 61.100 4.794 1.242 1.00 13.21 224 GLY A N 1
ATOM 527 C CA . GLY A 1 68 ? 61.899 6.001 1.347 1.00 13.17 224 GLY A CA 1
ATOM 528 C C . GLY A 1 68 ? 61.789 6.996 0.208 1.00 13.62 224 GLY A C 1
ATOM 529 O O . GLY A 1 68 ? 62.271 8.126 0.330 1.00 14.64 224 GLY A O 1
ATOM 530 N N . THR A 1 69 ? 61.166 6.597 -0.897 1.00 12.39 225 THR A N 1
ATOM 531 C CA . THR A 1 69 ? 61.010 7.501 -2.031 1.00 12.74 225 THR A CA 1
ATOM 532 C C . THR A 1 69 ? 59.809 8.396 -1.778 1.00 12.47 225 THR A C 1
ATOM 533 O O . THR A 1 69 ? 59.022 8.151 -0.860 1.00 12.53 225 THR A O 1
ATOM 537 N N . LYS A 1 70 ? 59.675 9.440 -2.586 1.00 13.19 226 LYS A N 1
ATOM 538 C CA . LYS A 1 70 ? 58.557 10.357 -2.446 1.00 12.36 226 LYS A CA 1
ATOM 539 C C . LYS A 1 70 ? 58.232 11.008 -3.778 1.00 11.92 226 LYS A C 1
ATOM 540 O O . LYS A 1 70 ? 59.035 10.979 -4.714 1.00 13.29 226 LYS A O 1
ATOM 546 N N . LYS A 1 71 ? 57.043 11.592 -3.853 1.00 12.42 227 LYS A N 1
ATOM 547 C CA . LYS A 1 71 ? 56.589 12.266 -5.057 1.00 11.90 227 LYS A CA 1
ATOM 548 C C . LYS A 1 71 ? 55.819 13.517 -4.661 1.00 11.59 227 LYS A C 1
ATOM 549 O O . LYS A 1 71 ? 54.901 13.455 -3.840 1.00 10.19 227 LYS A O 1
ATOM 555 N N . VAL A 1 72 ? 56.202 14.649 -5.241 1.00 11.18 228 VAL A N 1
ATOM 556 C CA . VAL A 1 72 ? 55.540 15.915 -4.969 1.00 10.65 228 VAL A CA 1
ATOM 557 C C . VAL A 1 72 ? 54.607 16.240 -6.131 1.00 9.10 228 VAL A C 1
ATOM 558 O O . VAL A 1 72 ? 55.006 16.203 -7.302 1.00 10.69 228 VAL A O 1
ATOM 562 N N . ILE A 1 7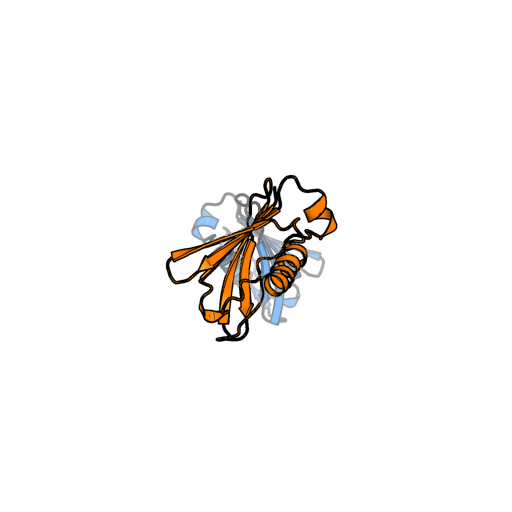3 ? 53.362 16.557 -5.795 1.00 8.61 229 ILE A N 1
ATOM 563 C CA . ILE A 1 73 ? 52.331 16.859 -6.782 1.00 8.64 229 ILE A CA 1
ATOM 564 C C . ILE A 1 73 ? 51.811 18.286 -6.656 1.00 8.67 229 ILE A C 1
ATOM 565 O O . ILE A 1 73 ? 51.538 18.763 -5.554 1.00 9.02 229 ILE A O 1
ATOM 570 N N . ASP A 1 74 ? 51.677 18.960 -7.793 1.00 8.88 230 ASP A N 1
ATOM 571 C CA . ASP A 1 74 ? 51.167 20.328 -7.840 1.00 9.04 230 ASP A CA 1
ATOM 572 C C . ASP A 1 74 ? 49.653 20.202 -7.989 1.00 8.31 230 ASP A C 1
ATOM 573 O O . ASP A 1 74 ? 49.166 19.759 -9.029 1.00 9.41 230 ASP A O 1
ATOM 578 N N . LEU A 1 75 ? 48.912 20.595 -6.955 1.00 8.73 231 LEU A N 1
ATOM 579 C CA . LEU A 1 75 ? 47.457 20.480 -6.979 1.00 8.87 231 LEU A CA 1
ATOM 580 C C . LEU A 1 75 ? 46.737 21.353 -8.007 1.00 10.69 231 LEU A C 1
ATOM 581 O O . LEU A 1 75 ? 45.553 21.154 -8.268 1.00 11.32 231 LEU A O 1
ATOM 586 N N . LYS A 1 76 ? 47.441 22.312 -8.598 1.00 10.65 232 LYS A N 1
ATOM 587 C CA . LYS A 1 76 ? 46.822 23.168 -9.604 1.00 11.19 232 LYS A CA 1
ATOM 588 C C . LYS A 1 76 ? 46.854 22.510 -10.979 1.00 11.66 232 LYS A C 1
ATOM 589 O O . LYS A 1 76 ? 46.053 22.840 -11.852 1.00 14.46 232 LYS A O 1
ATOM 595 N N . SER A 1 77 ? 47.771 21.567 -11.160 1.00 11.74 233 SER A N 1
ATOM 596 C CA . SER A 1 77 ? 47.951 20.912 -12.451 1.00 12.20 233 SER A CA 1
ATOM 597 C C . SER A 1 77 ? 46.954 19.834 -12.859 1.00 13.48 233 SER A C 1
ATOM 598 O O . SER A 1 77 ? 46.474 19.058 -12.033 1.00 14.33 233 SER A O 1
ATOM 601 N N . GLY A 1 78 ? 46.663 19.797 -14.158 1.00 14.56 234 GLY A N 1
ATOM 602 C CA . GLY A 1 78 ? 45.754 18.810 -14.707 1.00 16.58 234 GLY A CA 1
ATOM 603 C C . GLY A 1 78 ? 46.524 17.766 -15.503 1.00 17.31 234 GLY A C 1
ATOM 604 O O . GLY A 1 78 ? 45.939 16.990 -16.262 1.00 19.05 234 GLY A O 1
ATOM 605 N N . ILE A 1 79 ? 47.844 17.755 -15.338 1.00 16.89 235 ILE A N 1
ATOM 606 C CA . ILE A 1 79 ? 48.701 16.794 -16.023 1.00 17.17 235 ILE A CA 1
ATOM 607 C C . ILE A 1 79 ? 49.173 15.774 -14.982 1.00 16.31 235 ILE A C 1
ATOM 608 O O . ILE A 1 79 ? 49.885 16.117 -14.037 1.00 16.99 235 ILE A O 1
ATOM 613 N N . TYR A 1 80 ? 48.771 14.520 -15.165 1.00 17.22 236 TYR A N 1
ATOM 614 C CA . TYR A 1 80 ? 49.126 13.472 -14.214 1.00 18.74 236 TYR A CA 1
ATOM 615 C C . TYR A 1 80 ? 50.008 12.323 -14.798 1.00 21.72 236 TYR A C 1
ATOM 616 O O . TYR A 1 80 ? 49.731 11.811 -15.777 1.00 22.44 236 TYR A O 1
ATOM 625 N N . THR A 1 81 ? 50.894 11.728 -14.002 1.00 24.75 237 THR A N 1
ATOM 626 C CA . THR A 1 81 ? 51.754 10.590 -14.439 1.00 28.59 237 THR A CA 1
ATOM 6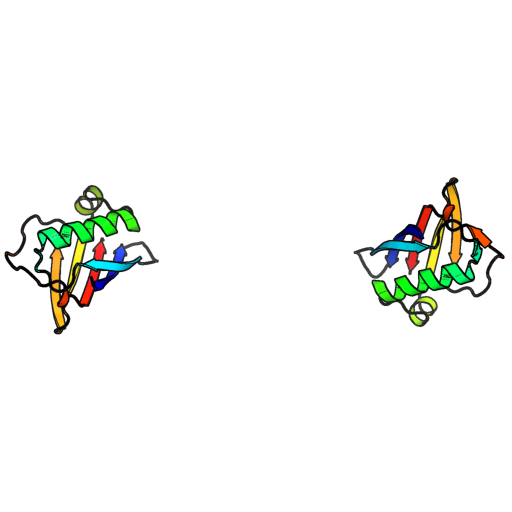27 C C . THR A 1 81 ? 51.029 9.242 -14.325 1.00 31.08 237 THR A C 1
ATOM 628 O O . THR A 1 81 ? 50.409 8.992 -13.299 1.00 32.69 237 THR A O 1
ATOM 632 N N . ALA A 1 82 ? 51.045 8.388 -15.347 1.00 32.49 238 ALA A N 1
ATOM 633 C CA . ALA A 1 82 ? 50.375 7.143 -15.146 1.00 34.19 238 ALA A CA 1
ATOM 634 C C . ALA A 1 82 ? 51.026 6.470 -14.195 1.00 34.63 238 ALA A C 1
ATOM 635 O O . ALA A 1 82 ? 51.598 5.458 -14.070 1.00 35.62 238 ALA A O 1
ATOM 637 N N . ASN A 1 83 ? 50.812 7.286 -13.230 1.00 35.27 239 ASN A N 1
ATOM 638 C CA . ASN A 1 83 ? 51.080 6.755 -12.189 1.00 34.27 239 ASN A CA 1
ATOM 639 C C . ASN A 1 83 ? 49.870 6.318 -11.582 1.00 32.79 239 ASN A C 1
ATOM 640 O O . ASN A 1 83 ? 48.862 7.580 -11.658 1.00 31.53 239 ASN A O 1
ATOM 645 N N . LEU A 1 84 ? 49.968 4.956 -11.478 1.00 30.91 240 LEU A N 1
ATOM 646 C CA . LEU A 1 84 ? 49.246 3.510 -10.584 1.00 26.95 240 LEU A CA 1
ATOM 647 C C . LEU A 1 84 ? 50.403 3.248 -9.689 1.00 23.88 240 LEU A C 1
ATOM 648 O O . LEU A 1 84 ? 51.253 2.480 -10.151 1.00 25.30 240 LEU A O 1
ATOM 653 N N . ILE A 1 85 ? 50.051 3.612 -8.585 1.00 17.50 241 ILE A N 1
ATOM 654 C CA . ILE A 1 85 ? 50.785 3.274 -7.353 1.00 14.96 241 ILE A CA 1
ATOM 655 C C . ILE A 1 85 ? 49.862 2.343 -6.494 1.00 13.44 241 ILE A C 1
ATOM 656 O O . ILE A 1 85 ? 48.642 2.333 -6.632 1.00 14.26 241 ILE A O 1
ATOM 661 N N . ASN A 1 86 ? 50.489 1.577 -5.612 1.00 12.62 242 ASN A N 1
ATOM 662 C CA . ASN A 1 86 ? 49.757 0.668 -4.742 1.00 12.24 242 ASN A CA 1
ATOM 663 C C . ASN A 1 86 ? 49.507 1.319 -3.390 1.00 10.77 242 ASN A C 1
ATOM 664 O O . ASN A 1 86 ? 50.432 1.825 -2.757 1.00 10.00 242 ASN A O 1
ATOM 669 N N . SER A 1 87 ? 48.250 1.301 -2.958 1.00 10.49 243 SER A N 1
ATOM 670 C CA . SER A 1 87 ? 47.863 1.909 -1.693 1.00 10.54 243 SER A CA 1
ATOM 671 C C . SER A 1 87 ? 48.694 1.433 -0.510 1.00 10.89 243 SER A C 1
ATOM 672 O O . SER A 1 87 ? 48.967 2.199 0.407 1.00 11.17 243 SER A O 1
ATOM 675 N N . SER A 1 88 ? 49.101 0.170 -0.532 1.00 11.62 244 SER A N 1
ATOM 676 C CA . SER A 1 88 ? 49.882 -0.380 0.567 1.00 11.56 244 SER A CA 1
ATOM 677 C C . SER A 1 88 ? 51.328 0.092 0.621 1.00 11.78 244 SER A C 1
ATOM 678 O O . SER A 1 88 ? 52.034 -0.194 1.586 1.00 12.51 244 SER A O 1
ATOM 681 N N . ASP A 1 89 ? 51.773 0.816 -0.401 1.00 10.12 245 ASP A N 1
ATOM 682 C CA . ASP A 1 89 ? 53.140 1.326 -0.406 1.00 10.37 245 ASP A CA 1
ATOM 683 C C . ASP A 1 89 ? 53.196 2.747 0.130 1.00 10.04 245 ASP A C 1
ATOM 684 O O . ASP A 1 89 ? 54.280 3.300 0.303 1.00 10.73 245 ASP A O 1
ATOM 689 N N . ILE A 1 90 ? 52.033 3.343 0.384 1.00 9.79 246 ILE A N 1
ATOM 690 C CA . ILE A 1 90 ? 51.996 4.712 0.888 1.00 9.16 246 ILE A CA 1
ATOM 691 C C . ILE A 1 90 ? 52.265 4.763 2.390 1.00 9.18 246 ILE A C 1
ATOM 692 O O . ILE A 1 90 ? 51.592 4.100 3.177 1.00 9.81 246 ILE A O 1
ATOM 697 N N . LYS A 1 91 ? 53.259 5.554 2.774 1.00 9.04 247 LYS A N 1
ATOM 698 C CA . LYS A 1 91 ? 53.631 5.706 4.176 1.00 9.31 247 LYS A CA 1
ATOM 699 C C . LYS A 1 91 ? 52.886 6.872 4.828 1.00 9.03 247 LYS A C 1
ATOM 700 O O . LYS A 1 91 ? 52.324 6.730 5.918 1.00 9.36 247 LYS A O 1
ATOM 706 N N . SER A 1 92 ? 52.881 8.024 4.164 1.00 8.73 248 SER A N 1
ATOM 707 C CA . SER A 1 92 ? 52.205 9.202 4.699 1.00 8.39 248 SER A CA 1
ATOM 708 C C . SER A 1 92 ? 52.041 10.243 3.603 1.00 7.81 248 SER A C 1
ATOM 709 O O . SER A 1 92 ? 52.640 10.126 2.531 1.00 7.96 248 SER A O 1
ATOM 712 N N . ILE A 1 93 ? 51.236 11.264 3.878 1.00 8.03 249 ILE A N 1
ATOM 713 C CA . ILE A 1 93 ? 51.003 12.340 2.921 1.00 8.13 249 ILE A CA 1
ATOM 714 C C . ILE A 1 93 ? 51.051 13.699 3.618 1.00 7.45 249 ILE A C 1
ATOM 715 O O . ILE A 1 93 ? 50.458 13.879 4.682 1.00 7.87 249 ILE A O 1
ATOM 720 N N . ASN A 1 94 ? 51.767 14.646 3.019 1.00 7.72 250 ASN A N 1
ATOM 721 C CA . ASN A 1 94 ? 51.860 16.000 3.562 1.00 7.81 250 ASN A CA 1
ATOM 722 C C . ASN A 1 94 ? 51.230 16.950 2.551 1.00 8.84 250 ASN A C 1
ATOM 723 O O . ASN A 1 94 ? 51.690 17.042 1.414 1.00 9.31 250 ASN A O 1
ATOM 728 N N . ILE A 1 95 ? 50.175 17.644 2.963 1.00 7.53 251 ILE A N 1
ATOM 729 C CA . ILE A 1 95 ? 49.464 18.579 2.089 1.00 7.57 251 ILE A CA 1
ATOM 730 C C . ILE A 1 95 ? 49.825 19.998 2.515 1.00 9.48 251 ILE A C 1
ATOM 731 O O . ILE A 1 95 ? 49.816 20.319 3.703 1.00 9.11 251 ILE A O 1
ATOM 736 N N . ASN A 1 96 ? 50.148 20.849 1.549 1.00 9.91 252 ASN A N 1
ATOM 737 C CA . ASN A 1 96 ? 50.554 22.213 1.861 1.00 11.20 252 ASN A CA 1
ATOM 738 C C . ASN A 1 96 ? 49.922 23.235 0.932 1.00 11.69 252 ASN A C 1
ATOM 739 O O . ASN A 1 96 ? 49.996 23.097 -0.288 1.00 12.77 252 ASN A O 1
ATOM 744 N N . ILE A 1 97 ? 49.305 24.260 1.509 1.00 13.22 253 ILE A N 1
ATOM 745 C CA . ILE A 1 97 ? 48.674 25.309 0.717 1.00 15.29 253 ILE A CA 1
ATOM 746 C C . ILE A 1 97 ? 49.250 26.661 1.099 1.00 18.14 253 ILE A C 1
ATOM 747 O O . ILE A 1 97 ? 49.275 27.024 2.287 1.00 17.86 253 ILE A O 1
ATOM 752 N N . ASP A 1 98 ? 49.693 27.389 0.073 1.00 22.32 254 ASP A N 1
ATOM 753 C CA . ASP A 1 98 ? 50.330 28.700 0.198 1.00 28.23 254 ASP A CA 1
ATOM 754 C C . ASP A 1 98 ? 51.061 28.874 1.508 1.00 30.37 254 ASP A C 1
ATOM 755 O O . ASP A 1 98 ? 52.306 28.944 1.471 1.00 33.28 254 ASP A O 1
ATOM 761 N N . GLY B 1 1 ? 8.912 16.238 65.631 1.00 24.10 157 GLY B N 1
ATOM 762 C CA . GLY B 1 1 ? 10.140 16.761 64.967 1.00 17.61 157 GLY B CA 1
ATOM 763 C C . GLY B 1 1 ? 9.856 18.007 64.154 1.00 17.40 157 GLY B C 1
ATOM 764 O O . GLY B 1 1 ? 9.056 17.982 63.216 1.00 17.02 157 GLY B O 1
ATOM 765 N N . SER B 1 2 ? 10.511 19.103 64.523 1.00 13.38 158 SER B N 1
ATOM 766 C CA . SER B 1 2 ? 10.344 20.377 63.839 1.00 14.19 158 SER B CA 1
ATOM 767 C C . SER B 1 2 ? 11.705 21.002 63.578 1.00 12.98 158 SER B C 1
ATOM 768 O O . SER B 1 2 ? 12.668 20.769 64.316 1.00 13.45 158 SER B O 1
ATOM 771 N N . THR B 1 3 ? 11.775 21.807 62.526 1.00 12.41 159 THR B N 1
ATOM 772 C CA . THR B 1 3 ? 13.007 22.466 62.140 1.00 13.58 159 THR B CA 1
ATOM 773 C C . THR B 1 3 ? 12.945 23.951 62.490 1.00 11.89 159 THR B C 1
ATOM 774 O O . THR B 1 3 ? 11.990 24.640 62.131 1.00 13.14 159 THR B O 1
ATOM 778 N N . VAL B 1 4 ? 13.956 24.438 63.201 1.00 9.15 160 VAL B N 1
ATOM 779 C CA . VAL B 1 4 ? 14.017 25.845 63.584 1.00 8.28 160 VAL B CA 1
ATOM 780 C C . VAL B 1 4 ? 15.207 26.493 62.887 1.00 7.97 160 VAL B C 1
ATOM 781 O O . VAL B 1 4 ? 16.355 26.106 63.111 1.00 7.78 160 VAL B O 1
ATOM 785 N N . PRO B 1 5 ? 14.948 27.490 62.024 1.00 6.68 161 PRO B N 1
ATOM 786 C CA . PRO B 1 5 ? 16.055 28.141 61.322 1.00 8.12 161 PRO B CA 1
ATOM 787 C C . PRO B 1 5 ? 16.888 29.040 62.230 1.00 7.77 161 PRO B C 1
ATOM 788 O O . PRO B 1 5 ? 16.365 29.673 63.145 1.00 8.07 161 PRO B O 1
ATOM 792 N N . TYR B 1 6 ? 18.193 29.079 61.981 1.00 6.67 162 TYR B N 1
ATOM 793 C CA . TYR B 1 6 ? 19.077 29.912 62.780 1.00 7.28 162 TYR B CA 1
ATOM 794 C C . TYR B 1 6 ? 20.218 30.464 61.953 1.00 7.27 162 TYR B C 1
ATOM 795 O O . TYR B 1 6 ? 20.543 29.945 60.879 1.00 8.01 162 TYR B O 1
ATOM 804 N N . THR B 1 7 ? 20.805 31.540 62.464 1.00 8.90 163 THR B N 1
ATOM 805 C CA . THR B 1 7 ? 21.945 32.172 61.835 1.00 8.27 163 THR B CA 1
ATOM 806 C C . THR B 1 7 ? 23.026 32.306 62.889 1.00 8.32 163 THR B C 1
ATOM 807 O O . THR B 1 7 ? 22.741 32.357 64.090 1.00 8.86 163 THR B O 1
ATOM 811 N N . ILE B 1 8 ? 24.271 32.326 62.440 1.00 8.72 164 ILE B N 1
ATOM 812 C CA . ILE B 1 8 ? 25.390 32.544 63.341 1.00 9.26 164 ILE B CA 1
ATOM 813 C C . ILE B 1 8 ? 26.169 33.660 62.675 1.00 9.10 164 ILE B C 1
ATOM 814 O O . ILE B 1 8 ? 26.598 33.533 61.517 1.00 9.47 164 ILE B O 1
ATOM 819 N N . THR B 1 9 ? 26.314 34.765 63.395 1.00 11.92 165 THR B N 1
ATOM 820 C CA . THR B 1 9 ? 27.041 35.91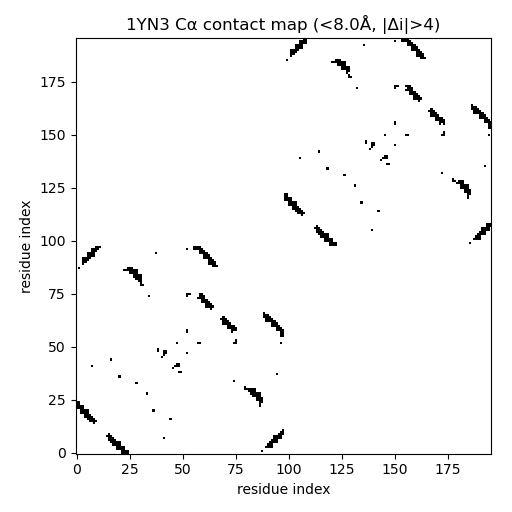5 62.900 1.00 14.64 165 THR B CA 1
ATOM 821 C C . THR B 1 9 ? 28.221 36.129 63.832 1.00 15.73 165 THR B C 1
ATOM 822 O O . THR B 1 9 ? 28.065 36.153 65.051 1.00 15.81 165 THR B O 1
ATOM 826 N N . VAL B 1 10 ? 29.405 36.255 63.252 1.00 17.75 166 VAL B N 1
ATOM 827 C CA . VAL B 1 10 ? 30.619 36.476 64.020 1.00 20.82 166 VAL B CA 1
ATOM 828 C C . VAL B 1 10 ? 31.271 37.740 63.484 1.00 22.96 166 VAL B C 1
ATOM 829 O O . VAL B 1 10 ? 31.588 37.826 62.296 1.00 23.85 166 VAL B O 1
ATOM 833 N N . ASN B 1 11 ? 31.446 38.728 64.356 1.00 25.83 167 ASN B N 1
ATOM 834 C CA . ASN B 1 11 ? 32.060 39.991 63.961 1.00 28.73 167 ASN B CA 1
ATOM 835 C C . ASN B 1 11 ? 33.397 39.737 63.270 1.00 30.26 167 ASN B C 1
ATOM 836 O O . ASN B 1 11 ? 34.314 39.181 63.867 1.00 30.65 167 ASN B O 1
ATOM 841 N N . GLY B 1 12 ? 33.494 40.132 62.005 1.00 31.97 168 GLY B N 1
ATOM 842 C CA . GLY B 1 12 ? 34.725 39.931 61.259 1.00 32.77 168 GLY B CA 1
ATOM 843 C C . GLY B 1 12 ? 34.572 38.887 60.170 1.00 33.50 168 GLY B C 1
ATOM 844 O O . GLY B 1 12 ? 35.304 38.889 59.180 1.00 34.53 168 GLY B O 1
ATOM 845 N N . THR B 1 13 ? 33.620 37.982 60.364 1.00 33.44 169 THR B N 1
ATOM 846 C CA . THR B 1 13 ? 33.343 36.927 59.401 1.00 33.23 169 THR B CA 1
ATOM 847 C C . THR B 1 13 ? 32.253 37.438 58.468 1.00 32.80 169 THR B C 1
ATOM 848 O O . THR B 1 13 ? 31.130 37.690 58.892 1.00 32.13 169 THR B O 1
ATOM 852 N N . SER B 1 14 ? 32.593 37.595 57.195 1.00 31.96 170 SER B N 1
ATOM 853 C CA . SER B 1 14 ? 31.646 38.097 56.206 1.00 31.83 170 SER B CA 1
ATOM 854 C C . SER B 1 14 ? 30.443 37.179 56.043 1.00 29.94 170 SER B C 1
ATOM 855 O O . SER B 1 14 ? 29.303 37.589 56.260 1.00 31.16 170 SER B O 1
ATOM 858 N N . GLN B 1 15 ? 30.707 35.937 55.656 1.00 28.54 171 GLN B N 1
ATOM 859 C CA . GLN B 1 15 ? 29.652 34.956 55.432 1.00 26.31 171 GLN B CA 1
ATOM 860 C C . GLN B 1 15 ? 29.076 34.408 56.731 1.00 23.80 171 GLN B C 1
ATOM 861 O O . GLN B 1 15 ? 29.796 33.841 57.552 1.00 23.70 171 GLN B O 1
ATOM 867 N N . ASN B 1 16 ? 27.772 34.579 56.911 1.00 20.97 172 ASN B N 1
ATOM 868 C CA . ASN B 1 16 ? 27.107 34.083 58.108 1.00 18.82 172 ASN B CA 1
ATOM 869 C C . ASN B 1 16 ? 26.611 32.664 57.876 1.00 17.57 172 ASN B C 1
ATOM 870 O O . ASN B 1 16 ? 26.455 32.225 56.735 1.00 18.09 172 ASN B O 1
ATOM 875 N N . ILE B 1 17 ? 26.382 31.944 58.967 1.00 12.85 173 ILE B N 1
ATOM 876 C CA . ILE B 1 17 ? 25.864 30.583 58.897 1.00 11.63 173 ILE B CA 1
ATOM 877 C C . ILE B 1 17 ? 24.344 30.687 58.820 1.00 9.49 173 ILE B C 1
ATOM 878 O O . ILE B 1 17 ? 23.746 31.532 59.484 1.00 9.70 173 ILE B O 1
ATOM 883 N N . LEU B 1 18 ? 23.731 29.848 57.993 1.00 8.32 174 LEU B N 1
ATOM 884 C CA . LEU B 1 18 ? 22.278 29.811 57.841 1.00 7.12 174 LEU B CA 1
ATOM 885 C C . LEU B 1 18 ? 21.913 28.338 57.767 1.00 7.39 174 LEU B C 1
ATOM 886 O O . LEU B 1 18 ? 22.225 27.665 56.786 1.00 9.13 174 LEU B O 1
ATOM 891 N N . SER B 1 19 ? 21.260 27.836 58.808 1.00 8.19 175 SER B N 1
ATOM 892 C CA . SER B 1 19 ? 20.918 26.422 58.857 1.00 7.50 175 SER B CA 1
ATOM 893 C C . SER B 1 19 ? 19.668 26.181 59.692 1.00 8.10 175 SER B C 1
ATOM 894 O O . SER B 1 19 ? 18.919 27.110 59.987 1.00 7.98 175 SER B O 1
ATOM 897 N N . ASN B 1 20 ? 19.447 24.922 60.051 1.00 7.93 176 ASN B N 1
ATOM 898 C CA . ASN B 1 20 ? 18.298 24.530 60.856 1.00 8.34 176 ASN B CA 1
ATOM 899 C C . ASN B 1 20 ? 18.683 23.648 62.038 1.00 8.86 176 ASN B C 1
ATOM 900 O O . ASN B 1 20 ? 19.551 22.778 61.918 1.00 9.85 176 ASN B O 1
ATOM 905 N N . LEU B 1 21 ? 18.023 23.888 63.169 1.00 9.17 177 LEU B N 1
ATOM 906 C CA . LEU B 1 21 ? 18.207 23.095 64.378 1.00 9.06 177 LEU B CA 1
ATOM 907 C C . LEU B 1 21 ? 16.977 22.206 64.450 1.00 8.93 177 LEU B C 1
ATOM 908 O O . LEU B 1 21 ? 15.881 22.639 64.108 1.00 12.86 177 LEU B O 1
ATOM 913 N N . THR B 1 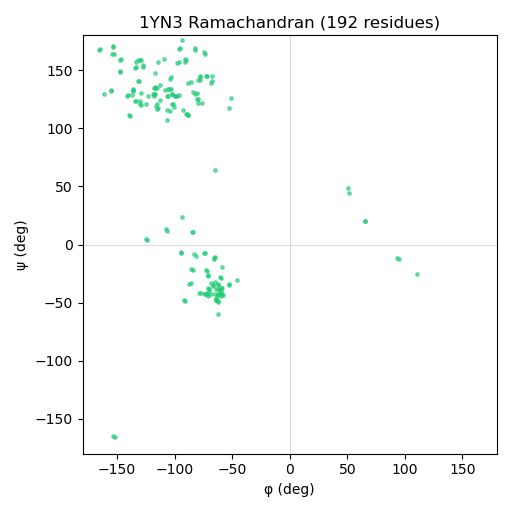22 ? 17.149 20.969 64.892 1.00 8.39 178 THR B N 1
ATOM 914 C CA . THR B 1 22 ? 16.023 20.056 65.007 1.00 8.90 178 THR B CA 1
ATOM 915 C C . THR B 1 22 ? 15.602 19.928 66.460 1.00 8.93 178 THR B C 1
ATOM 916 O O . THR B 1 22 ? 16.446 19.787 67.342 1.00 9.63 178 THR B O 1
ATOM 920 N N . PHE B 1 23 ? 14.297 20.006 66.698 1.00 8.49 179 PHE B N 1
ATOM 921 C CA . PHE B 1 23 ? 13.722 19.861 68.035 1.00 9.66 179 PHE B CA 1
ATOM 922 C C . PHE B 1 23 ? 12.599 18.842 67.932 1.00 9.98 179 PHE B C 1
ATOM 923 O O . PHE B 1 23 ? 12.073 18.599 66.845 1.00 9.93 179 PHE B O 1
ATOM 931 N N . ASN B 1 24 ? 12.233 18.238 69.057 1.00 10.93 180 ASN B N 1
ATOM 932 C CA . ASN B 1 24 ? 11.109 17.314 69.049 1.00 11.26 180 ASN B CA 1
ATOM 933 C C . ASN B 1 24 ? 9.899 18.240 69.091 1.00 11.63 180 ASN B C 1
ATOM 934 O O . ASN B 1 24 ? 9.925 19.274 69.759 1.00 13.13 180 ASN B O 1
ATOM 939 N N . LYS B 1 25 ? 8.845 17.885 68.368 1.00 11.70 181 LYS B N 1
ATOM 940 C CA . LYS B 1 25 ? 7.650 18.713 68.321 1.00 13.93 181 LYS B CA 1
ATOM 941 C C . LYS B 1 25 ? 6.908 18.767 69.656 1.00 13.54 181 LYS B C 1
ATOM 942 O O . LYS B 1 25 ? 6.819 17.767 70.370 1.00 15.06 181 LYS B O 1
ATOM 948 N N . ASN B 1 26 ? 6.399 19.951 69.990 1.00 14.39 182 ASN B N 1
ATOM 949 C CA . ASN B 1 26 ? 5.623 20.164 71.209 1.00 15.29 182 ASN B CA 1
ATOM 950 C C . ASN B 1 26 ? 6.298 19.670 72.488 1.00 15.04 182 ASN B C 1
ATOM 951 O O . ASN B 1 26 ? 5.654 19.048 73.334 1.00 17.59 182 ASN B O 1
ATOM 956 N N . GLN B 1 27 ? 7.588 19.946 72.635 1.00 12.56 183 GLN B N 1
ATOM 957 C CA . GLN B 1 27 ? 8.308 19.513 73.826 1.00 12.11 183 GLN B CA 1
ATOM 958 C C . GLN B 1 27 ? 8.780 20.698 74.651 1.00 11.54 183 GLN B C 1
ATOM 959 O O . GLN B 1 27 ? 9.303 21.675 74.114 1.00 11.76 183 GLN B O 1
ATOM 965 N N . ASN B 1 28 ? 8.583 20.614 75.961 1.00 11.48 184 ASN B N 1
ATOM 966 C CA . ASN B 1 28 ? 9.016 21.681 76.843 1.00 11.61 184 ASN B CA 1
ATOM 967 C C . ASN B 1 28 ? 10.498 21.502 77.135 1.00 12.64 184 ASN B C 1
ATOM 968 O O . ASN B 1 28 ? 10.942 20.412 77.508 1.00 14.75 184 ASN B O 1
ATOM 973 N N . ILE B 1 29 ? 11.259 22.573 76.948 1.00 11.13 185 ILE B N 1
ATOM 974 C CA . ILE B 1 29 ? 12.696 22.548 77.186 1.00 11.47 185 ILE B CA 1
ATOM 975 C C . ILE B 1 29 ? 13.127 23.735 78.034 1.00 10.48 185 ILE B C 1
ATOM 976 O O . ILE B 1 29 ? 12.441 24.754 78.102 1.00 11.27 185 ILE B O 1
ATOM 981 N N . SER B 1 30 ? 14.275 23.599 78.678 1.00 10.43 186 SER B N 1
ATOM 982 C CA . SER B 1 30 ? 14.792 24.667 79.516 1.00 10.48 186 SER B CA 1
ATOM 983 C C . SER B 1 30 ? 15.788 25.491 78.720 1.00 10.03 186 SER B C 1
ATOM 984 O O . SER B 1 30 ? 16.205 25.098 77.626 1.00 10.23 186 SER B O 1
ATOM 987 N N . TYR B 1 31 ? 16.164 26.644 79.258 1.00 9.95 187 TYR B N 1
ATOM 988 C CA . TYR B 1 31 ? 17.144 27.466 78.578 1.00 9.59 187 TYR B CA 1
ATOM 989 C C . TYR B 1 31 ? 18.517 26.811 78.673 1.00 10.02 187 TYR B C 1
ATOM 990 O O . TYR B 1 31 ? 19.385 27.069 77.842 1.00 10.07 187 TYR B O 1
ATOM 999 N N . LYS B 1 32 ? 18.719 25.953 79.669 1.00 10.77 188 LYS B N 1
ATOM 1000 C CA . LYS B 1 32 ? 19.993 25.255 79.765 1.00 11.97 188 LYS B CA 1
ATOM 1001 C C . LYS B 1 32 ? 20.020 24.248 78.610 1.00 12.06 188 LYS B C 1
ATOM 1002 O O . LYS B 1 32 ? 21.066 24.030 77.993 1.00 12.36 188 LYS B O 1
ATOM 1008 N N . ASP B 1 33 ? 18.867 23.646 78.309 1.00 12.05 189 ASP B N 1
ATOM 1009 C CA . ASP B 1 33 ? 18.775 22.693 77.197 1.00 11.78 189 ASP B CA 1
ATOM 1010 C C . ASP B 1 33 ? 19.095 23.419 75.897 1.00 11.14 189 ASP B C 1
ATOM 1011 O O . ASP B 1 33 ? 19.888 22.951 75.074 1.00 10.83 189 ASP B O 1
ATOM 1016 N N . LEU B 1 34 ? 18.455 24.569 75.710 1.00 9.84 190 LEU B N 1
ATOM 1017 C CA . LEU B 1 34 ? 18.656 25.345 74.499 1.00 9.02 190 LEU B CA 1
ATOM 1018 C C . LEU B 1 34 ? 20.117 25.752 74.345 1.00 9.14 190 LEU B C 1
ATOM 1019 O O . LEU B 1 34 ? 20.643 25.767 73.228 1.00 9.86 190 LEU B O 1
ATOM 1024 N N . GLU B 1 35 ? 20.776 26.072 75.456 1.00 9.99 191 GLU B N 1
ATOM 1025 C CA . GLU B 1 35 ? 22.189 26.450 75.420 1.00 10.08 191 GLU B CA 1
ATOM 1026 C C . GLU B 1 35 ? 23.028 25.325 74.821 1.00 8.99 191 GLU B C 1
ATOM 1027 O O . GLU B 1 35 ? 23.933 25.572 74.025 1.00 8.63 191 GLU B O 1
ATOM 1033 N N . GLY B 1 36 ? 22.734 24.092 75.218 1.00 8.82 192 GLY B N 1
ATOM 1034 C CA . GLY B 1 36 ? 23.489 22.961 74.712 1.00 8.87 192 GLY B CA 1
ATOM 1035 C C . GLY B 1 36 ? 23.392 22.829 73.207 1.00 7.93 192 GLY B C 1
ATOM 1036 O O . GLY B 1 36 ? 24.374 22.500 72.542 1.00 9.12 192 GLY B O 1
ATOM 1037 N N . LYS B 1 37 ? 22.207 23.081 72.665 1.00 7.67 193 LYS B N 1
ATOM 1038 C CA . LYS B 1 37 ? 22.013 22.979 71.228 1.00 7.39 193 LYS B CA 1
ATOM 1039 C C . LYS B 1 37 ? 22.711 24.131 70.512 1.00 6.88 193 LYS B C 1
ATOM 1040 O O . LYS B 1 37 ? 23.360 23.928 69.482 1.00 8.25 193 LYS B O 1
ATOM 1046 N N . VAL B 1 38 ? 22.595 25.333 71.070 1.00 6.80 194 VAL B N 1
ATOM 1047 C CA . VAL B 1 38 ? 23.231 26.510 70.494 1.00 7.80 194 VAL B CA 1
ATOM 1048 C C . VAL B 1 38 ? 24.751 26.374 70.510 1.00 7.14 194 VAL B C 1
ATOM 1049 O O . VAL B 1 38 ? 25.409 26.625 69.503 1.00 7.79 194 VAL B O 1
ATOM 1053 N N . LYS B 1 39 ? 25.310 25.965 71.644 1.00 7.72 195 LYS B N 1
ATOM 1054 C CA . LYS B 1 39 ? 26.756 25.804 71.739 1.00 8.03 195 LYS B CA 1
ATOM 1055 C C . LYS B 1 39 ? 27.274 24.739 70.779 1.00 8.42 195 LYS B C 1
ATOM 1056 O O . LYS B 1 39 ? 28.370 24.869 70.236 1.00 9.02 195 LYS B O 1
ATOM 1062 N N . SER B 1 40 ? 26.482 23.694 70.553 1.00 8.83 196 SER B N 1
ATOM 1063 C CA . SER B 1 40 ? 26.896 22.635 69.649 1.00 9.14 196 SER B CA 1
ATOM 1064 C C . SER B 1 40 ? 27.054 23.129 68.217 1.00 8.28 196 SER B C 1
ATOM 1065 O O . SER B 1 40 ? 28.065 22.851 67.574 1.00 8.62 196 SER B O 1
ATOM 1068 N N . VAL B 1 41 ? 26.070 23.861 67.703 1.00 8.37 197 VAL B N 1
ATOM 1069 C CA . VAL B 1 41 ? 26.187 24.337 66.331 1.00 8.51 197 VAL B CA 1
ATOM 1070 C C . VAL B 1 41 ? 27.246 25.427 66.218 1.00 8.43 197 VAL B C 1
ATOM 1071 O O . VAL B 1 41 ? 27.849 25.597 65.167 1.00 9.16 197 VAL B O 1
ATOM 1075 N N . LEU B 1 42 ? 27.494 26.158 67.299 1.00 8.36 198 LEU B N 1
ATOM 1076 C CA . LEU B 1 42 ? 28.536 27.178 67.267 1.00 8.57 198 LEU B CA 1
ATOM 1077 C C . LEU B 1 42 ? 29.886 26.511 67.035 1.00 8.89 198 LEU B C 1
ATOM 1078 O O . LEU B 1 42 ? 30.690 26.980 66.229 1.00 9.55 198 LEU B O 1
ATOM 1083 N N . GLU B 1 43 ? 30.128 25.408 67.733 1.00 8.81 199 GLU B N 1
ATOM 1084 C CA . GLU B 1 43 ? 31.397 24.710 67.587 1.00 9.80 199 GLU B CA 1
ATOM 1085 C C . GLU B 1 43 ? 31.496 23.950 66.266 1.00 10.50 199 GLU B C 1
ATOM 1086 O O . GLU B 1 43 ? 32.530 23.996 65.596 1.00 12.08 199 GLU B O 1
ATOM 1092 N N . SER B 1 44 ? 30.423 23.275 65.869 1.00 10.98 200 SER B N 1
ATOM 1093 C CA . SER B 1 44 ? 30.452 22.509 64.625 1.00 12.19 200 SER B CA 1
ATOM 1094 C C . SER B 1 44 ? 30.490 23.360 63.359 1.00 14.35 200 SER B C 1
ATOM 1095 O O . SER B 1 44 ? 31.188 23.013 62.403 1.00 15.36 200 SER B O 1
ATOM 1098 N N . ASN B 1 45 ? 29.757 24.471 63.347 1.00 12.52 201 ASN B N 1
ATOM 1099 C CA . ASN B 1 45 ? 29.708 25.335 62.169 1.00 13.54 201 ASN B CA 1
ATOM 1100 C C . ASN B 1 45 ? 30.791 26.405 62.082 1.00 14.14 201 ASN B C 1
ATOM 1101 O O . ASN B 1 45 ? 31.234 26.748 60.988 1.00 15.43 201 ASN B O 1
ATOM 1106 N N . ARG B 1 46 ? 31.206 26.945 63.225 1.00 12.48 202 ARG B N 1
ATOM 1107 C CA . ARG B 1 46 ? 32.214 28.000 63.240 1.00 13.75 202 ARG B CA 1
ATOM 1108 C C . ARG B 1 46 ? 33.452 27.726 64.083 1.00 13.62 202 ARG B C 1
ATOM 1109 O O . ARG B 1 46 ? 34.314 28.594 64.210 1.00 14.43 202 ARG B O 1
ATOM 1117 N N . GLY B 1 47 ? 33.541 26.531 64.658 1.00 11.77 203 GLY B N 1
ATOM 1118 C CA . GLY B 1 47 ? 34.696 26.192 65.470 1.00 11.58 203 GLY B CA 1
ATOM 1119 C C . GLY B 1 47 ? 34.808 27.033 66.726 1.00 11.44 203 GLY B C 1
ATOM 1120 O O . GLY B 1 47 ? 35.882 27.144 67.314 1.00 12.76 203 GLY B O 1
ATOM 1121 N N . ILE B 1 48 ? 33.695 27.629 67.139 1.00 11.33 204 ILE B N 1
ATOM 1122 C CA . ILE B 1 48 ? 33.674 28.453 68.341 1.00 11.38 204 ILE B CA 1
ATOM 1123 C C . ILE B 1 48 ? 33.378 27.574 69.551 1.00 10.32 204 ILE B C 1
ATOM 1124 O O . ILE B 1 48 ? 32.273 27.052 69.709 1.00 10.86 204 ILE B O 1
ATOM 1129 N N . THR B 1 49 ? 34.388 27.420 70.399 1.00 9.86 205 THR B N 1
ATOM 1130 C CA . THR B 1 49 ? 34.292 26.587 71.582 1.00 10.92 205 THR B CA 1
ATOM 1131 C C . THR B 1 49 ? 33.819 27.287 72.910 1.00 11.00 205 THR B C 1
ATOM 1132 O O . THR B 1 49 ? 33.738 28.598 72.772 1.00 11.53 205 THR B O 1
ATOM 1136 N N . ASP B 1 50 ? 33.331 26.586 73.889 1.00 12.99 206 ASP B N 1
ATOM 1137 C CA . ASP B 1 50 ? 33.322 27.293 75.075 1.00 15.29 206 ASP B CA 1
ATOM 1138 C C . ASP B 1 50 ? 34.610 28.111 75.513 1.00 17.10 206 ASP B C 1
ATOM 1139 O O . ASP B 1 50 ? 34.859 29.052 75.644 1.00 22.40 206 ASP B O 1
ATOM 1144 N N . VAL B 1 51 ? 35.918 27.664 75.136 1.00 14.62 207 VAL B N 1
ATOM 1145 C CA . VAL B 1 51 ? 36.843 28.777 75.524 1.00 12.68 207 VAL B CA 1
ATOM 1146 C C . VAL B 1 51 ? 36.718 30.039 74.737 1.00 11.30 207 VAL B C 1
ATOM 1147 O O . VAL B 1 51 ? 36.905 31.133 75.263 1.00 11.99 207 VAL B O 1
ATOM 1151 N N . ASP B 1 52 ? 36.382 29.900 73.460 1.00 10.67 208 ASP B N 1
ATOM 1152 C CA . ASP B 1 52 ? 36.215 31.066 72.606 1.00 9.82 208 ASP B CA 1
ATOM 1153 C C . ASP B 1 52 ? 35.079 31.962 73.100 1.00 9.76 208 ASP B C 1
ATOM 1154 O O . ASP B 1 52 ? 35.186 33.188 73.043 1.00 10.49 208 ASP B O 1
ATOM 1159 N N . LEU B 1 53 ? 33.995 31.363 73.583 1.00 10.26 209 LEU B N 1
ATOM 1160 C CA . LEU B 1 53 ? 32.883 32.158 74.098 1.00 10.57 209 LEU B CA 1
ATOM 1161 C C . LEU B 1 53 ? 33.347 32.985 75.297 1.00 10.23 209 LEU B C 1
ATOM 1162 O O . LEU B 1 53 ? 33.008 34.161 75.411 1.00 11.70 209 LEU B O 1
ATOM 1167 N N . ARG B 1 54 ? 34.134 32.373 76.180 1.00 10.33 210 ARG B N 1
ATOM 1168 C CA . ARG B 1 54 ? 34.647 33.075 77.356 1.00 11.39 210 ARG B CA 1
ATOM 1169 C C . ARG B 1 54 ? 35.621 34.188 76.967 1.00 11.78 210 ARG B C 1
ATOM 1170 O O . ARG B 1 54 ? 35.669 35.234 77.611 1.00 12.29 210 ARG B O 1
ATOM 1178 N N . LEU B 1 55 ? 36.394 33.957 75.908 1.00 11.38 211 LEU B N 1
ATOM 1179 C CA . LEU B 1 55 ? 37.380 34.929 75.443 1.00 10.31 211 LEU B CA 1
ATOM 1180 C C . LEU B 1 55 ? 36.794 36.017 74.552 1.00 10.37 211 LEU B C 1
ATOM 1181 O O . LEU B 1 55 ? 37.479 36.986 74.222 1.00 11.03 211 LEU B O 1
ATOM 1186 N N . SER B 1 56 ? 35.532 35.869 74.163 1.00 9.32 212 SER B N 1
ATOM 1187 C CA . SER B 1 56 ? 34.897 36.852 73.295 1.00 10.22 212 SER B CA 1
ATOM 1188 C C . SER B 1 56 ? 34.553 38.123 74.064 1.00 10.50 212 SER B C 1
ATOM 1189 O O . SER B 1 56 ? 34.581 38.141 75.294 1.00 11.60 212 SER B O 1
ATOM 1192 N N . LYS B 1 57 ? 34.240 39.186 73.329 1.00 11.78 213 LYS B N 1
ATOM 1193 C CA . LYS B 1 57 ? 33.854 40.448 73.945 1.00 13.67 213 LYS B CA 1
ATOM 1194 C C . LYS B 1 57 ? 32.394 40.283 74.356 1.00 14.23 213 LYS B C 1
ATOM 1195 O O . LYS B 1 57 ? 31.985 40.695 75.441 1.00 15.13 213 LYS B O 1
ATOM 1201 N N . GLN B 1 58 ? 31.613 39.662 73.478 1.00 14.04 214 GLN B N 1
ATOM 1202 C CA . GLN B 1 58 ? 30.206 39.412 73.751 1.00 14.39 214 GLN B CA 1
ATOM 1203 C C . GLN B 1 58 ? 29.715 38.219 72.941 1.00 11.12 214 GLN B C 1
ATOM 1204 O O . GLN B 1 58 ? 29.980 38.114 71.743 1.00 12.79 214 GLN B O 1
ATOM 1210 N N . ALA B 1 59 ? 29.001 37.321 73.607 1.00 10.55 215 ALA B N 1
ATOM 1211 C CA . ALA B 1 59 ? 28.449 36.135 72.963 1.00 9.51 215 ALA B CA 1
ATOM 1212 C C . ALA B 1 59 ? 27.007 36.001 73.434 1.00 9.05 215 ALA B C 1
ATOM 1213 O O . ALA B 1 59 ? 26.739 35.908 74.627 1.00 9.10 215 ALA B O 1
ATOM 1215 N N . LYS B 1 60 ? 26.079 35.968 72.489 1.00 8.27 216 LYS B N 1
ATOM 1216 C CA . LYS B 1 60 ? 24.673 35.888 72.839 1.00 8.94 216 LYS B CA 1
ATOM 1217 C C . LYS B 1 60 ? 23.856 35.240 71.741 1.00 8.41 216 LYS B C 1
ATOM 1218 O O . LYS B 1 60 ? 24.342 34.991 70.637 1.00 9.01 216 LYS B O 1
ATOM 1224 N N . TYR B 1 61 ? 22.606 34.948 72.061 1.00 8.60 217 TYR B N 1
ATOM 1225 C CA . TYR B 1 61 ? 21.694 34.426 71.065 1.00 9.13 217 TYR B CA 1
ATOM 1226 C C . TYR B 1 61 ? 20.314 34.934 71.419 1.00 9.36 217 TYR B C 1
ATOM 1227 O O . TYR B 1 61 ? 20.007 35.185 72.586 1.00 10.10 217 TYR B O 1
ATOM 1236 N N . THR B 1 62 ? 19.504 35.134 70.390 1.00 9.55 218 THR B N 1
ATOM 1237 C CA . THR B 1 62 ? 18.152 35.626 70.562 1.00 9.56 218 THR B CA 1
ATOM 1238 C C . THR B 1 62 ? 17.183 34.570 70.065 1.00 10.03 218 THR B C 1
ATOM 1239 O O . THR B 1 62 ? 17.339 34.052 68.957 1.00 9.52 218 THR B O 1
ATOM 1243 N N . VAL B 1 63 ? 16.199 34.236 70.890 1.00 10.03 219 VAL B N 1
ATOM 1244 C CA . VAL B 1 63 ? 15.178 33.273 70.503 1.00 9.90 219 VAL B CA 1
ATOM 1245 C C . VAL B 1 63 ? 13.954 34.093 70.136 1.00 9.74 219 VAL B C 1
ATOM 1246 O O . VAL B 1 63 ? 13.439 34.855 70.955 1.00 10.68 219 VAL B O 1
ATOM 1250 N N . ASN B 1 64 ? 13.500 33.952 68.899 1.00 8.86 220 ASN B N 1
ATOM 1251 C CA . ASN B 1 64 ? 12.324 34.671 68.439 1.00 10.17 220 ASN B CA 1
ATOM 1252 C C . ASN B 1 64 ? 11.162 33.699 68.508 1.00 9.31 220 ASN B C 1
ATOM 1253 O O . ASN B 1 64 ? 11.249 32.581 67.993 1.00 10.33 220 ASN B O 1
ATOM 1258 N N . PHE B 1 65 ? 10.082 34.111 69.163 1.00 9.65 221 PHE B N 1
ATOM 1259 C CA . PHE B 1 65 ? 8.911 33.257 69.290 1.00 9.91 221 PHE B CA 1
ATOM 1260 C C . PHE B 1 65 ? 7.865 33.570 68.231 1.00 9.36 221 PHE B C 1
ATOM 1261 O O . PHE B 1 65 ? 7.832 34.672 67.678 1.00 10.83 221 PHE B O 1
ATOM 1269 N N . LYS B 1 66 ? 7.013 32.593 67.945 1.00 10.21 222 LYS B N 1
ATOM 1270 C CA . LYS B 1 66 ? 5.991 32.767 66.926 1.00 10.27 222 LYS B CA 1
ATOM 1271 C C . LYS B 1 66 ? 5.008 33.903 67.197 1.00 12.46 222 LYS B C 1
ATOM 1272 O O . LYS B 1 66 ? 4.476 34.491 66.255 1.00 13.03 222 LYS B O 1
ATOM 1278 N N . ASN B 1 67 ? 4.774 34.234 68.466 1.00 11.77 223 ASN B N 1
ATOM 1279 C CA . ASN B 1 67 ? 3.831 35.303 68.787 1.00 12.38 223 ASN B CA 1
ATOM 1280 C C . ASN B 1 67 ? 4.431 36.706 68.755 1.00 12.90 223 ASN B C 1
ATOM 1281 O O . ASN B 1 67 ? 3.797 37.670 69.185 1.00 14.69 223 ASN B O 1
ATOM 1286 N N . GLY B 1 68 ? 5.650 36.820 68.241 1.00 12.80 224 GLY B N 1
ATOM 1287 C CA . GLY B 1 68 ? 6.286 38.121 68.141 1.00 13.80 224 GLY B CA 1
ATOM 1288 C C . GLY B 1 68 ? 7.217 38.517 69.269 1.00 14.33 224 GLY B C 1
ATOM 1289 O O . GLY B 1 68 ? 7.948 39.499 69.142 1.00 15.11 224 GLY B O 1
ATOM 1290 N N . THR B 1 69 ? 7.191 37.778 70.373 1.00 13.10 225 THR B N 1
ATOM 1291 C CA . THR B 1 69 ? 8.065 38.088 71.495 1.00 12.48 225 THR B CA 1
ATOM 1292 C C . THR B 1 69 ? 9.436 37.491 71.231 1.00 12.37 225 THR B C 1
ATOM 1293 O O . THR B 1 69 ? 9.616 36.709 70.294 1.00 12.46 225 THR B O 1
ATOM 1297 N N . LYS B 1 70 ? 10.404 37.873 72.053 1.00 13.21 226 LYS B N 1
ATOM 1298 C CA . LYS B 1 70 ? 11.753 37.355 71.912 1.00 13.51 226 LYS B CA 1
ATOM 1299 C C . LYS B 1 70 ? 12.481 37.405 73.241 1.00 12.53 226 LYS B C 1
ATOM 1300 O O . LYS B 1 70 ? 12.065 38.092 74.178 1.00 15.12 226 LYS B O 1
ATOM 1306 N N . LYS B 1 71 ? 13.575 36.662 73.317 1.00 12.46 227 LYS B N 1
ATOM 1307 C CA . LYS B 1 71 ? 14.377 36.618 74.527 1.00 11.59 227 LYS B CA 1
ATOM 1308 C C . LYS B 1 71 ? 15.842 36.601 74.127 1.00 11.00 227 LYS B C 1
ATOM 1309 O O . LYS B 1 71 ? 16.249 35.793 73.290 1.00 10.40 227 LYS B O 1
ATOM 1315 N N . VAL B 1 72 ? 16.626 37.505 74.706 1.00 9.81 228 VAL B N 1
ATOM 1316 C CA . VAL B 1 72 ? 18.053 37.565 74.422 1.00 9.55 228 VAL B CA 1
ATOM 1317 C C . VAL B 1 72 ? 18.804 36.918 75.585 1.00 8.80 228 VAL B C 1
ATOM 1318 O O . VAL B 1 72 ? 18.574 37.241 76.759 1.00 10.40 228 VAL B O 1
ATOM 1322 N N . ILE B 1 73 ? 19.698 35.995 75.250 1.00 8.81 229 ILE B N 1
ATOM 1323 C CA . ILE B 1 73 ? 20.475 35.251 76.233 1.00 8.17 229 ILE B CA 1
ATOM 1324 C C . ILE B 1 73 ? 21.969 35.523 76.110 1.00 8.12 229 ILE B C 1
ATOM 1325 O O . ILE B 1 73 ? 22.513 35.539 75.008 1.00 9.09 229 ILE B O 1
ATOM 1330 N N . ASP B 1 74 ? 22.621 35.737 77.249 1.00 8.19 230 ASP B N 1
ATOM 1331 C CA . ASP B 1 74 ? 24.065 35.979 77.296 1.00 8.73 230 ASP B CA 1
ATOM 1332 C C . ASP B 1 74 ? 24.732 34.611 77.445 1.00 8.62 230 ASP B C 1
ATOM 1333 O O . ASP B 1 74 ? 24.609 33.976 78.491 1.00 9.19 230 ASP B O 1
ATOM 1338 N N . LEU B 1 75 ? 25.449 34.169 76.412 1.00 8.64 231 LEU B N 1
ATOM 1339 C CA . LEU B 1 75 ? 26.088 32.854 76.442 1.00 9.22 231 LEU B CA 1
ATOM 1340 C C . LEU B 1 75 ? 27.198 32.660 77.467 1.00 11.32 231 LEU B C 1
ATOM 1341 O O . LEU B 1 75 ? 27.623 31.534 77.715 1.00 11.87 231 LEU B O 1
ATOM 1346 N N . LYS B 1 76 ? 27.662 33.746 78.073 1.00 10.70 232 LYS B N 1
ATOM 1347 C CA . LYS B 1 76 ? 28.714 33.641 79.077 1.00 12.09 232 LYS B CA 1
ATOM 1348 C C . LYS B 1 76 ? 28.124 33.344 80.449 1.00 12.18 232 LYS B C 1
ATOM 1349 O O . LYS B 1 76 ? 28.810 32.829 81.330 1.00 14.28 232 LYS B O 1
ATOM 1355 N N . SER B 1 77 ? 26.844 33.653 80.622 1.00 12.06 233 SER B N 1
ATOM 1356 C CA . SER B 1 77 ? 26.192 33.480 81.915 1.00 12.40 233 SER B CA 1
ATOM 1357 C C . SER B 1 77 ? 25.775 32.076 82.333 1.00 13.14 233 SER B C 1
ATOM 1358 O O . SER B 1 77 ? 25.359 31.261 81.511 1.00 13.99 233 SER B O 1
ATOM 1361 N N . GLY B 1 78 ? 25.883 31.817 83.634 1.00 14.26 234 GLY B N 1
ATOM 1362 C CA . GLY B 1 78 ? 25.492 30.535 84.188 1.00 16.68 234 GLY B CA 1
ATOM 1363 C C . GLY B 1 78 ? 24.189 30.682 84.956 1.00 16.97 234 GLY B C 1
ATOM 1364 O O . GLY B 1 78 ? 23.775 29.781 85.691 1.00 19.02 234 GLY B O 1
ATOM 1365 N N . ILE B 1 79 ? 23.544 31.833 84.790 1.00 16.42 235 ILE B N 1
ATOM 1366 C CA . ILE B 1 79 ? 22.273 32.120 85.448 1.00 16.65 235 ILE B CA 1
ATOM 1367 C C . ILE B 1 79 ? 21.159 31.995 84.414 1.00 16.27 235 ILE B C 1
ATOM 1368 O O . ILE B 1 79 ? 21.096 32.776 83.463 1.00 17.17 235 ILE B O 1
ATOM 1373 N N . TYR B 1 80 ? 20.283 31.015 84.613 1.00 17.20 236 TYR B N 1
ATOM 1374 C CA . TYR B 1 80 ? 19.180 30.761 83.689 1.00 18.24 236 TYR B CA 1
ATOM 1375 C C . TYR B 1 80 ? 17.817 31.043 84.298 1.00 19.84 236 TYR B C 1
ATOM 1376 O O . TYR B 1 80 ? 17.554 30.680 85.444 1.00 21.38 236 TYR B O 1
ATOM 1385 N N . THR B 1 81 ? 16.947 31.684 83.523 1.00 23.28 237 THR B N 1
ATOM 1386 C CA . THR B 1 81 ? 15.613 31.977 84.011 1.00 26.43 237 THR B CA 1
ATOM 1387 C C . THR B 1 81 ? 14.894 30.643 84.164 1.00 26.94 237 THR B C 1
ATOM 1388 O O . THR B 1 81 ? 15.130 29.706 83.400 1.00 26.70 237 THR B O 1
ATOM 1392 N N . ALA B 1 82 ? 14.047 30.544 85.183 1.00 28.89 238 ALA B N 1
ATOM 1393 C CA . ALA B 1 82 ? 13.318 29.311 85.442 1.00 30.12 238 ALA B CA 1
ATOM 1394 C C . ALA B 1 82 ? 12.360 29.026 84.294 1.00 30.92 238 ALA B C 1
ATOM 1395 O O . ALA B 1 82 ? 11.791 27.939 84.203 1.00 31.15 238 ALA B O 1
ATOM 1397 N N . ASN B 1 83 ? 12.193 30.014 83.419 1.00 31.24 239 ASN B N 1
ATOM 1398 C CA . ASN B 1 83 ? 11.304 29.890 82.269 1.00 31.59 239 ASN B CA 1
ATOM 1399 C C . ASN B 1 83 ? 11.555 28.638 81.439 1.00 29.85 239 ASN B C 1
ATOM 1400 O O . ASN B 1 83 ? 12.673 28.385 80.995 1.00 30.96 239 ASN B O 1
ATOM 1405 N N . LEU B 1 84 ? 10.497 27.861 81.238 1.00 28.50 240 LEU B N 1
ATOM 1406 C CA . LEU B 1 84 ? 10.560 26.640 80.444 1.00 26.08 240 LEU B CA 1
ATOM 1407 C C . LEU B 1 84 ? 9.707 26.933 79.211 1.00 23.28 240 LEU B C 1
ATOM 1408 O O . LEU B 1 84 ? 8.539 27.292 79.338 1.00 23.64 240 LEU B O 1
ATOM 1413 N N . ILE B 1 85 ? 10.287 26.788 78.024 1.00 17.72 241 ILE B N 1
ATOM 1414 C CA . ILE B 1 85 ? 9.567 27.080 76.789 1.00 15.09 241 ILE B CA 1
ATOM 1415 C C . ILE B 1 85 ? 9.210 25.850 75.961 1.00 13.68 241 ILE B C 1
ATOM 1416 O O . ILE B 1 85 ? 9.805 24.785 76.111 1.00 13.51 241 ILE B O 1
ATOM 1421 N N . ASN B 1 86 ? 8.228 26.009 75.081 1.00 12.64 242 ASN B N 1
ATOM 1422 C CA . ASN B 1 86 ? 7.795 24.915 74.228 1.00 12.53 242 ASN B CA 1
ATOM 1423 C C . ASN B 1 86 ? 8.456 25.039 72.864 1.00 11.35 242 ASN B C 1
ATOM 1424 O O . ASN B 1 86 ? 8.395 26.089 72.226 1.00 10.74 242 ASN B O 1
ATOM 1429 N N . SER B 1 87 ? 9.081 23.953 72.424 1.00 10.84 243 SER B N 1
ATOM 1430 C CA . SER B 1 87 ? 9.787 23.924 71.149 1.00 10.04 243 SER B CA 1
ATOM 1431 C C . SER B 1 87 ? 8.957 24.392 69.961 1.00 11.56 243 SER B C 1
ATOM 1432 O O . SER B 1 87 ? 9.489 24.992 69.024 1.00 10.69 243 SER B O 1
ATOM 1435 N N . SER B 1 88 ? 7.659 24.111 69.993 1.00 11.71 244 SER B N 1
ATOM 1436 C CA . SER B 1 88 ? 6.790 24.502 68.893 1.00 11.44 244 SER B CA 1
ATOM 1437 C C . SER B 1 88 ? 6.470 25.992 68.850 1.00 11.31 244 SER B C 1
ATOM 1438 O O . SER B 1 88 ? 5.869 26.465 67.888 1.00 13.46 244 SER B O 1
ATOM 1441 N N . ASP B 1 89 ? 6.872 26.736 69.877 1.00 10.35 245 ASP B N 1
ATOM 1442 C CA . ASP B 1 89 ? 6.626 28.175 69.900 1.00 10.00 245 ASP B CA 1
ATOM 1443 C C . ASP B 1 89 ? 7.822 28.941 69.352 1.00 9.02 245 ASP B C 1
ATOM 1444 O O . ASP B 1 89 ? 7.751 30.155 69.175 1.00 10.26 245 ASP B O 1
ATOM 1449 N N . ILE B 1 90 ? 8.918 28.231 69.087 1.00 8.83 246 ILE B N 1
ATOM 1450 C CA . ILE B 1 90 ? 10.125 28.870 68.569 1.00 8.85 246 ILE B CA 1
ATOM 1451 C C . ILE B 1 90 ? 10.038 29.128 67.066 1.00 9.21 246 ILE B C 1
ATOM 1452 O O . ILE B 1 90 ? 9.784 28.217 66.277 1.00 9.59 246 ILE B O 1
ATOM 1457 N N . LYS B 1 91 ? 10.240 30.382 66.683 1.00 8.95 247 LYS B N 1
ATOM 1458 C CA . LYS B 1 91 ? 10.190 30.783 65.281 1.00 9.15 247 LYS B CA 1
ATOM 1459 C C . LYS B 1 91 ? 11.569 30.727 64.626 1.00 8.93 247 LYS B C 1
ATOM 1460 O O . LYS B 1 91 ? 11.721 30.181 63.534 1.00 9.12 247 LYS B O 1
ATOM 1466 N N . SER B 1 92 ? 12.573 31.292 65.290 1.00 8.49 248 SER B N 1
ATOM 1467 C CA . SER B 1 92 ? 13.929 31.308 64.748 1.00 7.71 248 SER B CA 1
ATOM 1468 C C . SER B 1 92 ? 14.910 31.692 65.849 1.00 7.56 248 SER B C 1
ATOM 1469 O O . SER B 1 92 ? 14.508 32.157 66.917 1.00 8.16 248 SER B O 1
ATOM 1472 N N . ILE B 1 93 ? 16.196 31.502 65.581 1.00 7.77 249 ILE B N 1
ATOM 1473 C CA . ILE B 1 93 ? 17.241 31.840 66.541 1.00 7.45 249 ILE B CA 1
ATOM 1474 C C . ILE B 1 93 ? 18.397 32.557 65.843 1.00 7.76 249 ILE B C 1
ATOM 1475 O O . ILE B 1 93 ? 18.852 32.126 64.784 1.00 8.07 249 ILE B O 1
ATOM 1480 N N . ASN B 1 94 ? 18.857 33.657 66.434 1.00 7.57 250 ASN B N 1
ATOM 1481 C CA . ASN B 1 94 ? 19.984 34.412 65.896 1.00 8.43 250 ASN B CA 1
ATOM 1482 C C . ASN B 1 94 ? 21.115 34.322 66.908 1.00 8.32 250 ASN B C 1
ATOM 1483 O O . ASN B 1 94 ? 20.954 34.727 68.059 1.00 8.81 250 ASN B O 1
ATOM 1488 N N . ILE B 1 95 ? 22.256 33.792 66.485 1.00 8.47 251 ILE B N 1
ATOM 1489 C CA . ILE B 1 95 ? 23.411 33.641 67.368 1.00 7.93 251 ILE B CA 1
ATOM 1490 C C . ILE B 1 95 ? 24.467 34.654 66.952 1.00 9.48 251 ILE B C 1
ATOM 1491 O O . ILE B 1 95 ? 24.773 34.794 65.766 1.00 9.50 251 ILE B O 1
ATOM 1496 N N . ASN B 1 96 ? 25.023 35.367 67.925 1.00 10.79 252 ASN B N 1
ATOM 1497 C CA . ASN B 1 96 ? 26.014 36.388 67.624 1.00 12.42 252 ASN B CA 1
ATOM 1498 C C . ASN B 1 96 ? 27.203 36.363 68.567 1.00 12.44 252 ASN B C 1
ATOM 1499 O O . ASN B 1 96 ? 27.042 36.305 69.783 1.00 12.94 252 ASN B O 1
ATOM 1504 N N . ILE B 1 97 ? 28.400 36.405 67.995 1.00 12.49 253 ILE B N 1
ATOM 1505 C CA . ILE B 1 97 ? 29.624 36.419 68.780 1.00 14.60 253 ILE B CA 1
ATOM 1506 C C . ILE B 1 97 ? 30.508 37.553 68.277 1.00 16.63 253 ILE B C 1
ATOM 1507 O O . ILE B 1 97 ? 30.836 37.625 67.088 1.00 16.27 253 ILE B O 1
ATOM 1512 N N . ASP B 1 98 ? 30.872 38.444 69.194 1.00 18.05 254 ASP B N 1
ATOM 1513 C CA . ASP B 1 98 ? 31.703 39.600 68.888 1.00 22.03 254 ASP B CA 1
ATOM 1514 C C . ASP B 1 98 ? 33.081 39.455 69.521 1.00 21.86 254 ASP B C 1
ATOM 1515 O O . ASP B 1 98 ? 34.083 39.576 68.787 1.00 25.28 254 ASP B O 1
#

B-factor: mean 16.24, std 8.4, range [6.67, 46.94]

Secondary structure (DSSP, 8-state):
-EEEEEEEEETT-SSPEEEEEEE-TT-EEEHHHHHHHHHHHHHHHH---HHHHHHSS-EEEEEEETTS-EEEEETT-------EEEGGGEEEEEEEE-/-EEEEEEEEETT-SSPEEEEEEE-TT-EEEHHHHHHHHHHHHHHHH---HHHHHHSS-EEEEEEETTS-EEEEETT-----S-EEEGGGEEEEEEEE-

Organism: Staphylococcus aureus (strain Mu50 / ATCC 700699) (NCBI:txid158878)

Sequence (196 aa):
GSTVPYTITVNGTSQNILSNLTFNKNQNISYKDLEGKVKSVLESNRGITDVDLRLSKQAKYTVNFKNGTKKVIDLKSGIYTANLINSSDIKSININIDGSTVPYTITVNGTSQNILSNLTFNKNQNISYKDLEGKVKSVLESNRGITDVDLRLSKQAKYTVNFKNGTKKVIDLKSGIYTANLINSSDIKSININID

GO terms:
  GO:0004867 serine-type endopeptidase inhibitor activity (F, IDA)
  GO:0042783 symbiont-mediated evasion of host immune response (P, IDA)